Protein 5WDH (pdb70)

Solvent-accessible surface area: 13437 Å² total

Foldseek 3Di:
DLEFEEEEFADDDPPADDADPPQWDFDACAGFWIDGDDDDIFGGNHYAYNPDWQVNVQVVCQVVLLCQLVQAAAAEEEAAAPPLQLCQAQAFDLPPPVRGGHNQLVSLQSNLVVQVVCVVVQKDKWKKKFKWKADPNDIDGLQDDDDWDFDDDDDATDIPPYDTHIDRDSVVSSVSVNSSVVVVVVDDDDRLRMKMKMKMWMWMAGHPDGDIHIYMYIYISHHGDDDDDVLVLQQQVCQVVVPPDRPLVPDPVSVNCVVQRHDRHNYYHYYGAYPHPVCSVRRVVSSVSSSVNRVD

B-factor: mean 84.24, std 18.43, range [46.8, 153.39]

Nearest PDB structures (foldseek):
  5wdh-assembly1_A  TM=1.003E+00  e=1.769E-67  Homo sapiens
  1n6m-assembly1_A  TM=8.808E-01  e=4.219E-34  Drosophila melanogaster
  5hle-assembly1_A  TM=8.819E-01  e=1.195E-29  Drosophila melanogaster
  5lt3-assembly2_B  TM=8.486E-01  e=6.868E-28  Homo sapiens
  5zbr-assembly1_B  TM=8.470E-01  e=1.622E-27  Rattus norvegicus

InterPro domains:
  IPR001752 Kinesin motor domain [PF00225] (368-662)
  IPR001752 Kinesin motor domain [PR00380] (401-422)
  IPR001752 Kinesin motor domain [PR00380] (529-546)
  IPR001752 Kinesin motor domain [PR00380] (560-578)
  IPR001752 Kinesin motor domain [PR00380] (613-634)
  IPR001752 Kinesin motor domain [PS50067] (310-663)
  IPR001752 Kinesin motor domain [SM00129] (308-671)
  IPR019821 Kinesin motor domain, conserved site [PS00411] (559-570)
  IPR027417 P-loop containing nucleoside triphosphate hydrolase [SSF52540] (271-662)
  IPR027640 Kinesin-like protein [PTHR47972] (150-669)
  IPR036961 Kinesin motor domain superfamily [G3DSA:3.40.850.10] (312-663)

Radius of gyration: 19.0 Å; Cα contacts (8 Å, |Δi|>4): 617; chains: 1; bounding box: 58×47×47 Å

Sequence (296 aa):
GNIRVFCRVRPVLPGEPTPPPGLLLFPSDPPTRLSLSPRHDFSFDRVFPPGSGQDEVFEEIAMLVQSALDGYPVCIFAYGQTGSGKTFTMEGGPGGDPQLEGLIPRALRHLFSVAQELSGQGWTYSFVASYVEIYNETVRDLLATGECEIRRASEELTVTNARYVPVSCEKEVDALLHLARQNRAVARTRSSRSHSVFQLQISGEHSSRGLQCGAPLSLVDLAGSERSLSTLGLVIMALSNKESHVPYRNSKLTYLLQNSLGGSAKMLMFVNISPLEENVSESLNSLRFASKVNQC

Structure (mmCIF, N/CA/C/O backbone):
data_5WDH
#
_entry.id   5WDH
#
_cell.length_a   63.713
_cell.length_b   63.713
_cell.length_c   242.432
_cell.angle_alpha   90.000
_cell.angle_beta   90.000
_cell.angle_gamma   90.000
#
_symmetry.space_group_name_H-M   'P 41 2 2'
#
loop_
_entity.id
_entity.type
_entity.pdbx_description
1 polymer 'Kinesin-like protein KIFC1'
2 non-polymer "ADENOSINE-5'-DIPHOSPHATE"
3 non-polymer 'MAGNESIUM ION'
4 non-polymer 'UNKNOWN ATOM OR ION'
5 water water
#
loop_
_atom_site.group_PDB
_atom_site.id
_atom_site.type_symbol
_atom_site.label_atom_id
_atom_site.label_alt_id
_atom_site.label_comp_id
_atom_site.label_asym_id
_atom_site.label_entity_id
_atom_site.label_seq_id
_atom_site.pdbx_PDB_ins_code
_atom_site.Cartn_x
_atom_site.Cartn_y
_atom_site.Cartn_z
_atom_site.occupancy
_atom_site.B_iso_or_equiv
_atom_site.auth_seq_id
_atom_site.auth_comp_id
_atom_site.auth_asym_id
_atom_site.auth_atom_id
_atom_site.pdbx_PDB_model_num
ATOM 1 N N . GLY A 1 22 ? 48.387 17.096 87.804 1.00 95.81 309 GLY A N 1
ATOM 2 C CA . GLY A 1 22 ? 48.618 15.664 87.779 1.00 100.86 309 GLY A CA 1
ATOM 3 C C . GLY A 1 22 ? 48.847 15.069 89.160 1.00 105.15 309 GLY A C 1
ATOM 4 O O . GLY A 1 22 ? 47.894 14.846 89.914 1.00 103.88 309 GLY A O 1
ATOM 5 N N . ASN A 1 23 ? 50.116 14.820 89.501 1.00 105.36 310 ASN A N 1
ATOM 6 C CA . ASN A 1 23 ? 50.484 14.326 90.827 1.00 101.97 310 ASN A CA 1
ATOM 7 C C . ASN A 1 23 ? 50.403 15.442 91.867 1.00 94.88 310 ASN A C 1
ATOM 8 O O . ASN A 1 23 ? 51.348 15.687 92.626 1.00 82.62 310 ASN A O 1
ATOM 13 N N . ILE A 1 24 ? 49.285 16.150 91.870 1.00 99.66 311 ILE A N 1
ATOM 14 C CA . ILE A 1 24 ? 48.977 17.155 92.868 1.00 96.40 311 ILE A CA 1
ATOM 15 C C . ILE A 1 24 ? 47.932 16.558 93.790 1.00 94.84 311 ILE A C 1
ATOM 16 O O . ILE A 1 24 ? 46.915 16.028 93.324 1.00 105.86 311 ILE A O 1
ATOM 21 N N . ARG A 1 25 ? 48.191 16.606 95.090 1.00 85.06 312 ARG A N 1
ATOM 22 C CA . ARG A 1 25 ? 47.212 16.219 96.093 1.00 77.50 312 ARG A CA 1
ATOM 23 C C . ARG A 1 25 ? 46.760 17.484 96.808 1.00 75.57 312 ARG A C 1
ATOM 24 O O . ARG A 1 25 ? 47.592 18.317 97.178 1.00 80.06 312 ARG A O 1
ATOM 28 N N . VAL A 1 26 ? 45.455 17.650 96.979 1.00 74.79 313 VAL A N 1
ATOM 29 C CA . VAL A 1 26 ? 44.920 18.760 97.763 1.00 77.25 313 VAL A CA 1
ATOM 30 C C . VAL A 1 26 ? 44.183 18.211 98.979 1.00 79.66 313 VAL A C 1
ATOM 31 O O . VAL A 1 26 ? 43.267 17.392 98.842 1.00 76.59 313 VAL A O 1
ATOM 35 N N . PHE A 1 27 ? 44.573 18.681 100.164 1.00 76.85 314 PHE A N 1
ATOM 36 C CA . PHE A 1 27 ? 43.955 18.286 101.422 1.00 77.41 314 PHE A CA 1
ATOM 37 C C . PHE A 1 27 ? 43.331 19.501 102.095 1.00 79.93 314 PHE A C 1
ATOM 38 O O . PHE A 1 27 ? 43.923 20.586 102.114 1.00 78.50 314 PHE A O 1
ATOM 46 N N . CYS A 1 28 ? 42.143 19.315 102.655 1.00 79.93 315 CYS A N 1
ATOM 47 C CA . CYS A 1 28 ? 41.487 20.349 103.444 1.00 81.62 315 CYS A CA 1
ATOM 48 C C . CYS A 1 28 ? 41.545 19.997 104.927 1.00 83.01 315 CYS A C 1
ATOM 49 O O . CYS A 1 28 ? 41.386 18.829 105.307 1.00 78.77 315 CYS A O 1
ATOM 52 N N . ARG A 1 29 ? 41.784 21.016 105.758 1.00 81.53 316 ARG A N 1
ATOM 53 C CA . ARG A 1 29 ? 41.867 20.864 107.206 1.00 72.83 316 ARG A CA 1
ATOM 54 C C . ARG A 1 29 ? 41.051 21.956 107.888 1.00 72.57 316 ARG A C 1
ATOM 55 O O . ARG A 1 29 ? 41.316 23.148 107.694 1.00 74.85 316 ARG A O 1
ATOM 63 N N . VAL A 1 30 ? 40.067 21.547 108.683 1.00 72.16 317 VAL A N 1
ATOM 64 C CA . VAL A 1 30 ? 39.252 22.446 109.491 1.00 70.65 317 VAL A CA 1
ATOM 65 C C . VAL A 1 30 ? 39.709 22.315 110.945 1.00 74.81 317 VAL A C 1
ATOM 66 O O . VAL A 1 30 ? 39.642 21.228 111.530 1.00 85.05 317 VAL A O 1
ATOM 70 N N . ARG A 1 31 ? 40.176 23.407 111.537 1.00 65.49 318 ARG A N 1
ATOM 71 C CA . ARG A 1 31 ? 40.677 23.338 112.897 1.00 72.30 318 ARG A CA 1
ATOM 72 C C . ARG A 1 31 ? 39.522 23.353 113.899 1.00 79.69 318 ARG A C 1
ATOM 73 O O . ARG A 1 31 ? 38.402 23.755 113.564 1.00 81.68 318 ARG A O 1
ATOM 81 N N . PRO A 1 32 ? 39.756 22.902 115.136 1.00 77.82 319 PRO A N 1
ATOM 82 C CA . PRO A 1 32 ? 38.692 22.966 116.149 1.00 70.45 319 PRO A CA 1
ATOM 83 C C . PRO A 1 32 ? 38.363 24.404 116.520 1.00 71.74 319 PRO A C 1
ATOM 84 O O . PRO A 1 32 ? 39.169 25.324 116.349 1.00 69.76 319 PRO A O 1
ATOM 88 N N . VAL A 1 33 ? 37.142 24.588 117.030 1.00 78.21 320 VAL A N 1
ATOM 89 C CA . VAL A 1 33 ? 36.788 25.835 117.697 1.00 76.27 320 VAL A CA 1
ATOM 90 C C . VAL A 1 33 ? 37.535 25.906 119.022 1.00 78.83 320 VAL A C 1
ATOM 91 O O . VAL A 1 33 ? 37.547 24.941 119.793 1.00 84.40 320 VAL A O 1
ATOM 95 N N . LEU A 1 34 ? 38.179 27.042 119.284 1.00 77.11 321 LEU A N 1
ATOM 96 C CA . LEU A 1 34 ? 39.040 27.265 120.432 1.00 81.57 321 LEU A CA 1
ATOM 97 C C . LEU A 1 34 ? 38.318 28.094 121.487 1.00 87.02 321 LEU A C 1
ATOM 98 O O . LEU A 1 34 ? 37.322 28.760 121.191 1.00 91.26 321 LEU A O 1
ATOM 103 N N . PRO A 1 35 ? 38.789 28.067 122.738 1.00 81.76 322 PRO A N 1
ATOM 104 C CA . PRO A 1 35 ? 38.136 28.860 123.786 1.00 80.56 322 PRO A CA 1
ATOM 105 C C . PRO A 1 35 ? 38.096 30.339 123.432 1.00 78.67 322 PRO A C 1
ATOM 106 O O . PRO A 1 35 ? 39.027 30.882 122.834 1.00 80.27 322 PRO A O 1
ATOM 110 N N . GLY A 1 36 ? 36.997 30.991 123.808 1.00 73.98 323 GLY A N 1
ATOM 111 C CA . GLY A 1 36 ? 36.778 32.382 123.494 1.00 76.20 323 GLY A CA 1
ATOM 112 C C . GLY A 1 36 ? 36.070 32.630 122.177 1.00 84.51 323 GLY A C 1
ATOM 113 O O . GLY A 1 36 ? 35.354 33.628 122.046 1.00 89.18 323 GLY A O 1
ATOM 114 N N . GLU A 1 37 ? 36.242 31.747 121.206 1.00 87.06 324 GLU A N 1
ATOM 115 C CA . GLU A 1 37 ? 35.703 31.983 119.877 1.00 85.53 324 GLU A CA 1
ATOM 116 C C . GLU A 1 37 ? 34.195 31.747 119.871 1.00 89.38 324 GLU A C 1
ATOM 117 O O . GLU A 1 37 ? 33.693 30.908 120.621 1.00 91.52 324 GLU A O 1
ATOM 123 N N . PRO A 1 38 ? 33.450 32.486 119.046 1.00 90.33 325 PRO A N 1
ATOM 124 C CA . PRO A 1 38 ? 31.998 32.269 118.977 1.00 86.88 325 PRO A CA 1
ATOM 125 C C . PRO A 1 38 ? 31.686 30.872 118.462 1.00 86.54 325 PRO A C 1
ATOM 126 O O . PRO A 1 38 ? 32.312 30.382 117.517 1.00 82.33 325 PRO A O 1
ATOM 130 N N . THR A 1 39 ? 30.735 30.227 119.113 1.00 85.23 326 THR A N 1
ATOM 131 C CA . THR A 1 39 ? 30.314 28.881 118.746 1.00 86.36 326 THR A CA 1
ATOM 132 C C . THR A 1 39 ? 29.605 28.928 117.404 1.00 87.67 326 THR A C 1
ATOM 133 O O . THR A 1 39 ? 28.633 29.679 117.259 1.00 90.10 326 THR A O 1
ATOM 137 N N . PRO A 1 40 ? 30.050 28.175 116.402 1.00 89.34 327 PRO A N 1
ATOM 138 C CA . PRO A 1 40 ? 29.435 28.280 115.074 1.00 87.18 327 PRO A CA 1
ATOM 139 C C . PRO A 1 40 ? 28.183 27.430 114.992 1.00 93.25 327 PRO A C 1
ATOM 140 O O . PRO A 1 40 ? 28.051 26.444 115.735 1.00 94.29 327 PRO A O 1
ATOM 144 N N . PRO A 1 41 ? 27.238 27.792 114.125 1.00 98.65 328 PRO A N 1
ATOM 145 C CA . PRO A 1 41 ? 26.087 26.919 113.865 1.00 97.69 328 PRO A CA 1
ATOM 146 C C . PRO A 1 41 ? 26.553 25.534 113.459 1.00 104.02 328 PRO A C 1
ATOM 147 O O . PRO A 1 41 ? 27.403 25.395 112.564 1.00 109.06 328 PRO A O 1
ATOM 151 N N . PRO A 1 42 ? 26.015 24.485 114.086 1.00 102.64 329 PRO A N 1
ATOM 152 C CA . PRO A 1 42 ? 26.551 23.132 113.858 1.00 106.48 329 PRO A CA 1
ATOM 153 C C . PRO A 1 42 ? 26.382 22.630 112.436 1.00 115.37 329 PRO A C 1
ATOM 154 O O . PRO A 1 42 ? 27.026 21.634 112.075 1.00 118.68 329 PRO A O 1
ATOM 158 N N . GLY A 1 43 ? 25.540 23.273 111.631 1.00 115.94 330 GLY A N 1
ATOM 159 C CA . GLY A 1 43 ? 25.385 22.973 110.224 1.00 107.61 330 GLY A CA 1
ATOM 160 C C . GLY A 1 43 ? 26.165 23.876 109.294 1.00 107.13 330 GLY A C 1
ATOM 161 O O . GLY A 1 43 ? 26.019 23.756 108.070 1.00 109.83 330 GLY A O 1
ATOM 162 N N . LEU A 1 44 ? 26.988 24.780 109.830 1.00 101.56 331 LEU A N 1
ATOM 163 C CA . LEU A 1 44 ? 27.834 25.611 108.981 1.00 100.93 331 LEU A CA 1
ATOM 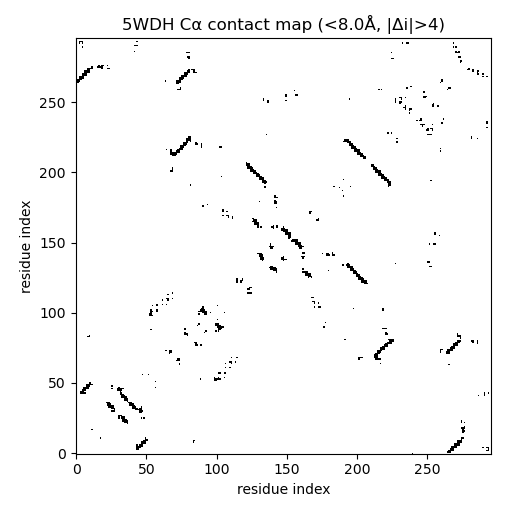164 C C . LEU A 1 44 ? 28.834 24.776 108.194 1.00 103.82 331 LEU A C 1
ATOM 165 O O . LEU A 1 44 ? 29.133 25.097 107.039 1.00 103.89 331 LEU A O 1
ATOM 170 N N . LEU A 1 45 ? 29.351 23.701 108.789 1.00 102.49 332 LEU A N 1
ATOM 171 C CA . LEU A 1 45 ? 30.321 22.829 108.134 1.00 101.12 332 LEU A CA 1
ATOM 172 C C . LEU A 1 45 ? 29.986 21.380 108.452 1.00 103.11 332 LEU A C 1
ATOM 173 O O . LEU A 1 45 ? 30.097 20.960 109.606 1.00 104.51 332 LEU A O 1
ATOM 178 N N . LEU A 1 46 ? 29.593 20.613 107.440 1.00 100.28 333 LEU A N 1
ATOM 179 C CA . LEU A 1 46 ? 29.367 19.185 107.600 1.00 94.26 333 LEU A CA 1
ATOM 180 C C . LEU A 1 46 ? 30.436 18.410 106.841 1.00 94.21 333 LEU A C 1
ATOM 181 O O . LEU A 1 46 ? 31.100 18.940 105.949 1.00 96.47 333 LEU A O 1
ATOM 183 N N . PHE A 1 47 ? 30.603 17.145 107.225 1.00 99.63 334 PHE A N 1
ATOM 184 C CA . PHE A 1 47 ? 31.668 16.275 106.722 1.00 101.53 334 PHE A CA 1
ATOM 185 C C . PHE A 1 47 ? 31.068 14.930 106.322 1.00 108.63 334 PHE A C 1
ATOM 186 O O . PHE A 1 47 ? 31.261 13.924 107.017 1.00 112.88 334 PHE A O 1
ATOM 194 N N . PRO A 1 48 ? 30.346 14.871 105.200 1.00 110.12 335 PRO A N 1
ATOM 195 C CA . PRO A 1 48 ? 29.628 13.638 104.838 1.00 114.87 335 PRO A CA 1
ATOM 196 C C . PRO A 1 48 ? 30.566 12.476 104.526 1.00 119.12 335 PRO A C 1
ATOM 197 O O . PRO A 1 48 ? 31.790 12.605 104.484 1.00 118.94 335 PRO A O 1
ATOM 201 N N . SER A 1 49 ? 29.961 11.313 104.299 1.00 127.91 336 SER A N 1
ATOM 202 C CA . SER A 1 49 ? 30.709 10.122 103.907 1.00 137.23 336 SER A CA 1
ATOM 203 C C . SER A 1 49 ? 30.269 9.612 102.525 1.00 144.43 336 SER A C 1
ATOM 204 O O . SER A 1 49 ? 29.116 9.785 102.126 1.00 148.08 336 SER A O 1
ATOM 206 N N . GLY A 1 50 ? 31.196 8.990 101.800 1.00 145.85 337 GLY A N 1
ATOM 207 N N . ASP A 1 56 ? 39.028 3.701 103.204 1.00 129.72 343 ASP A N 1
ATOM 208 C CA . ASP A 1 56 ? 39.077 4.947 102.443 1.00 127.26 343 ASP A CA 1
ATOM 209 C C . ASP A 1 56 ? 38.782 6.147 103.349 1.00 120.12 343 ASP A C 1
ATOM 210 O O . ASP A 1 56 ? 37.931 6.064 104.238 1.00 120.22 343 ASP A O 1
ATOM 212 N N . PRO A 1 57 ? 39.483 7.256 103.119 1.00 116.98 344 PRO A N 1
ATOM 213 C CA . PRO A 1 57 ? 39.396 8.405 104.032 1.00 115.70 344 PRO A CA 1
ATOM 214 C C . PRO A 1 57 ? 38.293 9.366 103.624 1.00 114.86 344 PRO A C 1
ATOM 215 O O . PRO A 1 57 ? 37.873 9.385 102.458 1.00 118.22 344 PRO A O 1
ATOM 219 N N . PRO A 1 58 ? 37.807 10.189 104.553 1.00 111.39 345 PRO A N 1
ATOM 220 C CA . PRO A 1 58 ? 36.767 11.165 104.204 1.00 108.87 345 PRO A CA 1
ATOM 221 C C . PRO A 1 58 ? 37.297 12.216 103.241 1.00 105.12 345 PRO A C 1
ATOM 222 O O . PRO A 1 58 ? 38.477 12.575 103.264 1.00 104.44 345 PRO A O 1
ATOM 226 N N . THR A 1 59 ? 36.398 12.713 102.384 1.00 102.67 346 THR A N 1
ATOM 227 C CA . THR A 1 59 ? 36.806 13.517 101.233 1.00 102.24 346 THR A CA 1
ATOM 228 C C . THR A 1 59 ? 35.947 14.740 100.942 1.00 102.51 346 THR A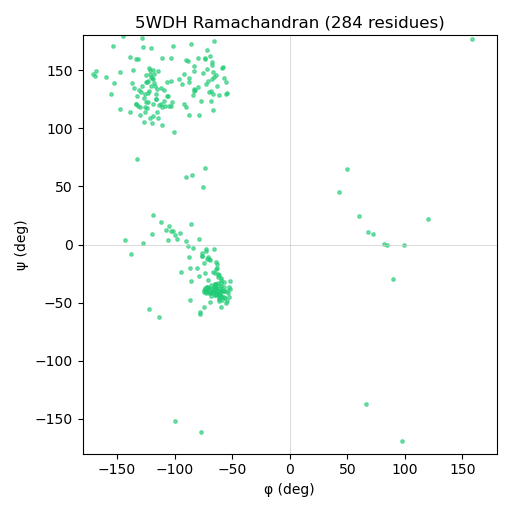 C 1
ATOM 229 O O . THR A 1 59 ? 36.328 15.521 100.065 1.00 95.25 346 THR A O 1
ATOM 233 N N . ARG A 1 60 ? 34.812 14.940 101.603 1.00 108.85 347 ARG A N 1
ATOM 234 C CA . ARG A 1 60 ? 33.913 16.024 101.233 1.00 110.44 347 ARG A CA 1
ATOM 235 C C . ARG A 1 60 ? 33.755 17.028 102.368 1.00 107.33 347 ARG A C 1
ATOM 236 O O . ARG A 1 60 ? 33.794 16.678 103.550 1.00 96.60 347 ARG A O 1
ATOM 244 N N . LEU A 1 61 ? 33.579 18.289 101.978 1.00 109.46 348 LEU A N 1
ATOM 245 C CA . LEU A 1 61 ? 33.285 19.384 102.891 1.00 102.56 348 LEU A CA 1
ATOM 246 C C . LEU A 1 61 ? 32.101 20.159 102.338 1.00 104.62 348 LEU A C 1
ATOM 247 O O . LEU A 1 61 ? 32.078 20.493 101.148 1.00 101.24 348 LEU A O 1
ATOM 252 N N . SER A 1 62 ? 31.127 20.450 103.199 1.00 105.60 349 SER A N 1
ATOM 253 C CA . SER A 1 62 ? 29.905 21.136 102.804 1.00 107.99 349 SER A CA 1
ATOM 254 C C . SER A 1 62 ? 29.736 22.387 103.653 1.00 111.12 349 SER A C 1
ATOM 255 O O . SER A 1 62 ? 29.598 22.295 104.879 1.00 116.42 349 SER A O 1
ATOM 258 N N . LEU A 1 63 ? 29.756 23.546 103.002 1.00 109.44 350 LEU A N 1
ATOM 259 C CA . LEU A 1 63 ? 29.514 24.839 103.626 1.00 111.53 350 LEU A CA 1
ATOM 260 C C . LEU A 1 63 ? 28.086 25.296 103.319 1.00 124.41 350 LEU A C 1
ATOM 261 O O . LEU A 1 63 ? 27.376 24.689 102.516 1.00 125.84 350 LEU A O 1
ATOM 266 N N . SER A 1 64 ? 27.662 26.372 103.977 1.00 133.80 351 SER A N 1
ATOM 267 C CA . SER A 1 64 ? 26.273 26.817 103.874 1.00 139.35 351 SER A CA 1
ATOM 268 C C . SER A 1 64 ? 26.133 28.321 103.638 1.00 140.70 351 SER A C 1
ATOM 269 O O . SER A 1 64 ? 26.574 29.130 104.452 1.00 138.31 351 SER A O 1
ATOM 272 N N . ARG A 1 65 ? 25.495 28.685 102.529 1.00 143.60 352 ARG A N 1
ATOM 273 C CA . PRO A 1 81 ? 21.585 25.074 98.385 1.00 135.46 368 PRO A CA 1
ATOM 274 C C . PRO A 1 81 ? 22.757 25.257 99.350 1.00 136.33 368 PRO A C 1
ATOM 275 O O . PRO A 1 81 ? 22.755 26.189 100.160 1.00 135.99 368 PRO A O 1
ATOM 276 N N . ARG A 1 82 ? 23.748 24.371 99.262 1.00 135.04 369 ARG A N 1
ATOM 277 C CA . ARG A 1 82 ? 24.919 24.425 100.129 1.00 132.70 369 ARG A CA 1
ATOM 278 C C . ARG A 1 82 ? 26.171 24.200 99.293 1.00 133.89 369 ARG A C 1
ATOM 279 O O . ARG A 1 82 ? 26.195 23.307 98.441 1.00 138.38 369 ARG A O 1
ATOM 281 N N . HIS A 1 83 ? 27.197 25.022 99.527 1.00 128.44 370 HIS A N 1
ATOM 282 C CA . HIS A 1 83 ? 28.465 24.875 98.819 1.00 124.00 370 HIS A CA 1
ATOM 283 C C . HIS A 1 83 ? 29.089 23.519 99.122 1.00 120.41 370 HIS A C 1
ATOM 284 O O . HIS A 1 83 ? 29.274 23.151 100.287 1.00 120.45 370 HIS A O 1
ATOM 291 N N . ASP A 1 84 ? 29.450 22.790 98.071 1.00 113.82 371 ASP A N 1
ATOM 292 C CA . ASP A 1 84 ? 29.950 21.427 98.194 1.00 112.71 371 ASP A CA 1
ATOM 293 C C . ASP A 1 84 ? 31.312 21.323 97.520 1.00 105.17 371 ASP A C 1
ATOM 294 O O . ASP A 1 84 ? 31.442 21.613 96.324 1.00 111.36 371 ASP A O 1
ATOM 299 N N . PHE A 1 85 ? 32.321 20.908 98.283 1.00 96.31 372 PHE A N 1
ATOM 300 C CA . PHE A 1 85 ? 33.674 20.718 97.783 1.00 96.71 372 PHE A CA 1
ATOM 301 C C . PHE A 1 85 ? 34.110 19.270 97.977 1.00 98.70 372 PHE A C 1
ATOM 302 O O . PHE A 1 85 ? 33.449 18.477 98.648 1.00 107.73 372 PHE A O 1
ATOM 310 N N . SER A 1 86 ? 35.234 18.929 97.354 1.00 100.36 373 SER A N 1
ATOM 311 C CA . SER A 1 86 ? 35.774 17.579 97.386 1.00 103.85 373 SER A CA 1
ATOM 312 C C . SER A 1 86 ? 37.280 17.684 97.209 1.00 104.46 373 SER A C 1
ATOM 313 O O . SER A 1 86 ? 37.753 18.493 96.407 1.00 102.88 373 SER A O 1
ATOM 316 N N . PHE A 1 87 ? 38.026 16.880 97.968 1.00 103.47 374 PHE A N 1
ATOM 317 C CA . PHE A 1 87 ? 39.482 16.930 97.941 1.00 101.49 374 PHE A CA 1
ATOM 318 C C . PHE A 1 87 ? 40.041 15.523 98.134 1.00 96.80 374 PHE A C 1
ATOM 319 O O . PHE A 1 87 ? 39.302 14.554 98.325 1.00 96.53 374 PHE A O 1
ATOM 327 N N . ASP A 1 88 ? 41.372 15.428 98.117 1.00 91.42 375 ASP A N 1
ATOM 328 C CA . ASP A 1 88 ? 42.035 14.147 98.335 1.00 92.41 375 ASP A CA 1
ATOM 329 C C . ASP A 1 88 ? 41.787 13.616 99.738 1.00 92.88 375 ASP A C 1
ATOM 330 O O . ASP A 1 88 ? 41.699 12.401 99.943 1.00 93.37 375 ASP A O 1
ATOM 335 N N . ARG A 1 89 ? 41.698 14.508 100.720 1.00 93.87 376 ARG A N 1
ATOM 336 C CA . ARG A 1 89 ? 41.224 14.144 102.047 1.00 90.80 376 ARG A CA 1
ATOM 337 C C . ARG A 1 89 ? 40.762 15.407 102.745 1.00 88.52 376 ARG A C 1
ATOM 338 O O . ARG A 1 89 ? 41.342 16.479 102.550 1.00 86.55 376 ARG A O 1
ATOM 346 N N . VAL A 1 90 ? 39.705 15.266 103.536 1.00 89.00 377 VAL A N 1
ATOM 347 C CA . VAL A 1 90 ? 39.200 16.320 104.399 1.00 82.60 377 VAL A CA 1
ATOM 348 C C . VAL A 1 90 ? 39.383 15.841 105.831 1.00 83.53 377 VAL A C 1
ATOM 349 O O . VAL A 1 90 ? 38.780 14.844 106.252 1.00 83.63 377 VAL A O 1
ATOM 353 N N . PHE A 1 91 ? 40.243 16.530 106.566 1.00 81.77 378 PHE A N 1
ATOM 354 C CA . PHE A 1 91 ? 40.494 16.209 107.960 1.00 73.93 378 PHE A CA 1
ATOM 355 C C . PHE A 1 91 ? 39.521 16.987 108.832 1.00 77.28 378 PHE A C 1
ATOM 356 O O . PHE A 1 91 ? 39.554 18.225 108.813 1.00 75.57 378 PHE A O 1
ATOM 364 N N . PRO A 1 92 ? 38.653 16.322 109.600 1.00 80.76 379 PRO A N 1
ATOM 365 C CA . PRO A 1 92 ? 37.723 17.045 110.493 1.00 80.38 379 PRO A CA 1
ATOM 366 C C . PRO A 1 92 ? 38.454 17.659 111.675 1.00 80.67 379 PRO A C 1
ATOM 367 O O . PRO A 1 92 ? 39.625 17.333 111.920 1.00 81.34 379 PRO A O 1
ATOM 371 N N . PRO A 1 93 ? 37.797 18.559 112.431 1.00 83.07 380 PRO A N 1
ATOM 372 C CA . PRO A 1 93 ? 38.460 19.189 113.593 1.00 81.39 380 PRO A CA 1
ATOM 373 C C . PRO A 1 93 ? 39.100 18.226 114.581 1.00 78.60 380 PRO A C 1
ATOM 374 O O . PRO A 1 93 ? 40.104 18.588 115.208 1.00 73.42 380 PRO A O 1
ATOM 378 N N . GLY A 1 94 ? 38.560 17.022 114.751 1.00 80.33 381 GLY A N 1
ATOM 379 C CA . GLY A 1 94 ? 39.162 16.075 115.674 1.00 76.54 381 GLY A CA 1
ATOM 380 C C . GLY A 1 94 ? 40.383 15.357 115.144 1.00 81.06 381 GLY A C 1
ATOM 381 O O . GLY A 1 94 ? 40.908 14.472 115.826 1.00 81.39 381 GLY A O 1
ATOM 382 N N . SER A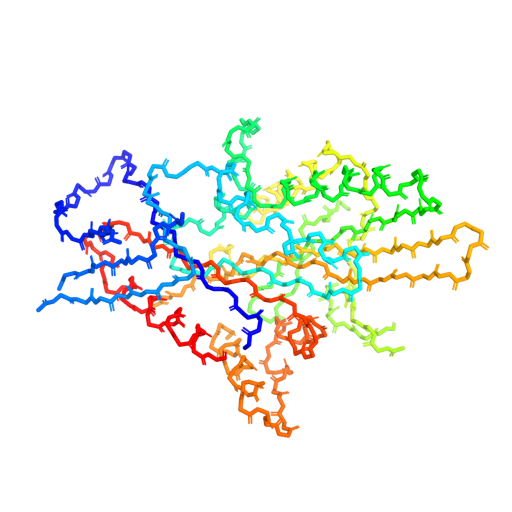 1 95 ? 40.851 15.712 113.949 1.00 76.64 382 SER A N 1
ATOM 383 C CA . SER A 1 95 ? 42.013 15.053 113.370 1.00 74.95 382 SER A CA 1
ATOM 384 C C . SER A 1 95 ? 43.269 15.402 114.169 1.00 76.45 382 SER A C 1
ATOM 385 O O . SER A 1 95 ? 43.518 16.573 114.489 1.00 73.38 382 SER A O 1
ATOM 387 N N . GLY A 1 96 ? 44.055 14.371 114.496 1.00 73.45 383 GLY A N 1
ATOM 388 C CA . GLY A 1 96 ? 45.335 14.575 115.136 1.00 66.23 383 GLY A CA 1
ATOM 389 C C . GLY A 1 96 ? 46.476 14.779 114.151 1.00 66.82 383 GLY A C 1
ATOM 390 O O . GLY A 1 96 ? 46.404 14.378 112.979 1.00 65.22 383 GLY A O 1
ATOM 391 N N . GLN A 1 97 ? 47.530 15.420 114.671 1.00 61.54 384 GLN A N 1
ATOM 392 C CA . GLN A 1 97 ? 48.742 15.686 113.907 1.00 67.49 384 GLN A CA 1
ATOM 393 C C . GLN A 1 97 ? 49.323 14.421 113.287 1.00 68.52 384 GLN A C 1
ATOM 394 O O . GLN A 1 97 ? 49.778 14.443 112.136 1.00 68.27 384 GLN A O 1
ATOM 400 N N . ASP A 1 98 ? 49.343 13.313 114.040 1.00 62.19 385 ASP A N 1
ATOM 401 C CA . ASP A 1 98 ? 49.931 12.087 113.506 1.00 66.52 385 ASP A CA 1
ATOM 402 C C . ASP A 1 98 ? 49.156 11.572 112.301 1.00 73.83 385 ASP A C 1
ATOM 403 O O . ASP A 1 98 ? 49.753 11.044 111.353 1.00 73.97 385 ASP A O 1
ATOM 408 N N . GLU A 1 99 ? 47.826 11.700 112.324 1.00 75.69 386 GLU A N 1
ATOM 409 C CA . GLU A 1 99 ? 47.026 11.229 111.198 1.00 79.93 386 GLU A CA 1
ATOM 410 C C . GLU A 1 99 ? 47.240 12.100 109.967 1.00 73.26 386 GLU A C 1
ATOM 411 O O . GLU A 1 99 ? 47.288 11.591 108.845 1.00 79.46 386 GLU A O 1
ATOM 417 N N . VAL A 1 100 ? 47.361 13.415 110.163 1.00 69.93 387 VAL A N 1
ATOM 418 C CA . VAL A 1 100 ? 47.594 14.329 109.056 1.00 70.63 387 VAL A CA 1
ATOM 419 C C . VAL A 1 100 ? 48.894 13.980 108.346 1.00 74.89 387 VAL A C 1
ATOM 420 O O . VAL A 1 100 ? 48.962 13.991 107.107 1.00 66.48 387 VAL A O 1
ATOM 424 N N . PHE A 1 101 ? 49.937 13.625 109.110 1.00 74.26 388 PHE A N 1
ATOM 425 C CA . PHE A 1 101 ? 51.196 13.263 108.469 1.00 71.82 388 PHE A CA 1
ATOM 426 C C . PHE A 1 101 ? 51.145 11.885 107.826 1.00 70.59 388 PHE A C 1
ATOM 427 O O . PHE A 1 101 ? 51.747 11.680 106.769 1.00 72.13 388 PHE A O 1
ATOM 435 N N . GLU A 1 102 ? 50.490 10.916 108.467 1.00 69.83 389 GLU A N 1
ATOM 436 C CA . GLU A 1 102 ? 50.476 9.563 107.921 1.00 69.97 389 GLU A CA 1
ATOM 437 C C . GLU A 1 102 ? 49.862 9.528 106.522 1.00 69.54 389 GLU A C 1
ATOM 438 O O . GLU A 1 102 ? 50.254 8.697 105.695 1.00 75.25 389 GLU A O 1
ATOM 441 N N . GLU A 1 103 ? 48.921 10.431 106.235 1.00 68.79 390 GLU A N 1
ATOM 442 C CA . GLU A 1 103 ? 48.304 10.458 104.916 1.00 82.87 390 GLU A CA 1
ATOM 443 C C . GLU A 1 103 ? 49.327 10.735 103.815 1.00 82.62 390 GLU A C 1
ATOM 444 O O . GLU A 1 103 ? 49.136 10.308 102.674 1.00 86.93 390 GLU A O 1
ATOM 450 N N . ILE A 1 104 ? 50.428 11.419 104.136 1.00 82.42 391 ILE A N 1
ATOM 451 C CA . ILE A 1 104 ? 51.387 11.854 103.131 1.00 82.60 391 ILE A CA 1
ATOM 452 C C . ILE A 1 104 ? 52.775 11.270 103.356 1.00 81.03 391 ILE A C 1
ATOM 453 O O . ILE A 1 104 ? 53.730 11.679 102.685 1.00 76.98 391 ILE A O 1
ATOM 458 N N . ALA A 1 105 ? 52.917 10.320 104.287 1.00 77.85 392 ALA A N 1
ATOM 459 C CA . ALA A 1 105 ? 54.243 9.779 104.582 1.00 74.77 392 ALA A CA 1
ATOM 460 C C . ALA A 1 105 ? 54.905 9.197 103.330 1.00 79.23 392 ALA A C 1
ATOM 461 O O . ALA A 1 105 ? 56.109 9.384 103.105 1.00 77.94 392 ALA A O 1
ATOM 463 N N . MET A 1 106 ? 54.132 8.509 102.491 1.00 81.62 393 MET A N 1
ATOM 464 C CA . MET A 1 106 ? 54.733 7.807 101.360 1.00 86.92 393 MET A CA 1
ATOM 465 C C . MET A 1 106 ? 55.168 8.779 100.267 1.00 83.51 393 MET A C 1
ATOM 466 O O . MET A 1 106 ? 56.243 8.621 99.679 1.00 80.92 393 MET A O 1
ATOM 471 N N . LEU A 1 107 ? 54.359 9.803 100.000 1.00 82.79 394 LEU A N 1
ATOM 472 C CA . LEU A 1 107 ? 54.775 10.866 99.093 1.00 80.06 394 LEU A CA 1
ATOM 473 C C . LEU A 1 107 ? 56.033 11.565 99.593 1.00 73.54 394 LEU A C 1
ATOM 474 O O . LEU A 1 107 ? 56.894 11.955 98.802 1.00 78.73 394 LEU A O 1
ATOM 479 N N . VAL A 1 108 ? 56.167 11.722 100.905 1.00 78.76 395 VAL A N 1
ATOM 480 C CA . VAL A 1 108 ? 57.332 12.415 101.441 1.00 70.45 395 VAL A CA 1
ATOM 481 C C . VAL A 1 108 ? 58.601 11.601 101.203 1.00 71.89 395 VAL A C 1
ATOM 482 O O . VAL A 1 108 ? 59.657 12.150 100.859 1.00 70.22 395 VAL A O 1
ATOM 486 N N . GLN A 1 109 ? 58.533 10.287 101.373 1.00 71.67 396 GLN A N 1
ATOM 487 C CA . GLN A 1 109 ? 59.780 9.557 101.237 1.00 74.46 396 GLN A CA 1
ATOM 488 C C . GLN A 1 109 ? 60.210 9.381 99.789 1.00 72.33 396 GLN A C 1
ATOM 489 O O . GLN A 1 109 ? 61.356 8.993 99.555 1.00 79.22 396 GLN A O 1
ATOM 495 N N . SER A 1 110 ? 59.358 9.701 98.811 1.00 74.27 397 SER A N 1
ATOM 496 C CA . SER A 1 110 ? 59.841 9.683 97.436 1.00 71.40 397 SER A CA 1
ATOM 497 C C . SER A 1 110 ? 60.935 10.715 97.222 1.00 71.01 397 SER A C 1
ATOM 498 O O . SER A 1 110 ? 61.679 10.626 96.244 1.00 80.46 397 SER A O 1
ATOM 501 N N . ALA A 1 111 ? 61.071 11.678 98.130 1.00 67.47 398 ALA A N 1
ATOM 502 C CA . ALA A 1 111 ? 62.161 12.634 98.034 1.00 63.95 398 ALA A CA 1
ATOM 503 C C . ALA A 1 111 ? 63.514 12.001 98.308 1.00 69.16 398 ALA A C 1
ATOM 504 O O . ALA A 1 111 ? 64.533 12.633 98.021 1.00 78.98 398 ALA A O 1
ATOM 506 N N . LEU A 1 112 ? 63.545 10.782 98.857 1.00 69.12 399 LEU A N 1
ATOM 507 C CA . LEU A 1 112 ? 64.741 9.944 98.886 1.00 68.72 399 LEU A CA 1
ATOM 508 C C . LEU A 1 112 ? 65.028 9.292 97.541 1.00 75.96 399 LEU A C 1
ATOM 509 O O . LEU A 1 112 ? 66.068 8.633 97.386 1.00 70.68 399 LEU A O 1
ATOM 514 N N . ASP A 1 113 ? 64.123 9.431 96.580 1.00 74.86 400 ASP A N 1
ATOM 515 C CA . ASP A 1 113 ? 64.229 8.714 95.319 1.00 82.67 400 ASP A CA 1
ATOM 516 C C . ASP A 1 113 ? 64.336 9.686 94.149 1.00 81.68 400 ASP A C 1
ATOM 517 O O . ASP A 1 113 ? 63.937 9.367 93.037 1.00 80.22 400 ASP A O 1
ATOM 522 N N . GLY A 1 114 ? 64.836 10.893 94.415 1.00 80.14 401 GLY A N 1
ATOM 523 C CA . GLY A 1 114 ? 65.039 11.918 93.429 1.00 78.08 401 GLY A CA 1
ATOM 524 C C . GLY A 1 114 ? 63.824 12.739 93.058 1.00 80.86 401 GLY A C 1
ATOM 525 O O . GLY A 1 114 ? 63.945 13.617 92.188 1.00 78.61 401 GLY A O 1
ATOM 526 N N . TYR A 1 115 ? 62.658 12.484 93.657 1.00 71.51 402 TYR A N 1
ATOM 527 C CA . TYR A 1 115 ? 61.495 13.323 93.363 1.00 74.50 402 TYR A CA 1
ATOM 528 C C . TYR A 1 115 ? 61.524 14.572 94.238 1.00 81.78 402 TYR A C 1
ATOM 529 O O . TYR A 1 115 ? 61.656 14.458 95.457 1.00 78.81 402 TYR A O 1
ATOM 538 N N . PRO A 1 116 ? 61.397 15.769 93.666 1.00 81.53 403 PRO A N 1
ATOM 539 C CA . PRO A 1 116 ? 61.184 16.953 94.505 1.00 69.83 403 PRO A CA 1
ATOM 540 C C . PRO A 1 116 ? 59.788 16.927 95.089 1.00 71.44 403 PRO A C 1
ATOM 541 O O . PRO A 1 116 ? 58.826 16.537 94.424 1.00 76.91 403 PRO A O 1
ATOM 545 N N . VAL A 1 117 ? 59.683 17.337 96.351 1.00 66.60 404 VAL A N 1
ATOM 546 C CA . VAL A 1 117 ? 58.413 17.364 97.059 1.00 69.58 404 VAL A CA 1
ATOM 547 C C . VAL A 1 117 ? 58.229 18.767 97.600 1.00 75.85 404 VAL A C 1
ATOM 548 O O . VAL A 1 117 ? 59.139 19.325 98.219 1.00 84.87 404 VAL A O 1
ATOM 552 N N . CYS A 1 118 ? 57.074 19.348 97.342 1.00 77.51 405 CYS A N 1
ATOM 553 C CA . CYS A 1 118 ? 56.784 20.699 97.787 1.00 77.19 405 CYS A CA 1
ATOM 554 C C . CYS A 1 118 ? 55.416 20.685 98.450 1.00 74.04 405 CYS A C 1
ATOM 555 O O . CYS A 1 118 ? 54.419 20.349 97.800 1.00 82.26 405 CYS A O 1
ATOM 558 N N . ILE A 1 119 ? 55.373 21.043 99.734 1.00 67.25 406 ILE A N 1
ATOM 559 C CA . ILE A 1 119 ? 54.158 21.011 100.547 1.00 64.58 406 ILE A CA 1
ATOM 560 C C . ILE A 1 119 ? 53.806 22.440 100.946 1.00 62.40 406 ILE A C 1
ATOM 561 O O . ILE A 1 119 ? 54.675 23.199 101.389 1.00 70.80 406 ILE A O 1
ATOM 566 N N . PHE A 1 120 ? 52.537 22.802 100.810 1.00 62.75 407 PHE A N 1
ATOM 567 C CA . PHE A 1 120 ? 52.066 24.145 101.127 1.00 65.12 407 PHE A CA 1
ATOM 568 C C . PHE A 1 120 ? 50.999 24.091 102.211 1.00 71.10 407 PHE A C 1
ATOM 569 O O . PHE A 1 120 ? 50.186 23.162 102.252 1.00 80.26 407 PHE A O 1
ATOM 577 N N . ALA A 1 121 ? 51.003 25.088 103.087 1.00 68.35 408 ALA A N 1
ATOM 578 C CA . ALA A 1 121 ? 49.871 25.358 103.965 1.00 73.48 408 ALA A CA 1
ATOM 579 C C . ALA A 1 121 ? 49.281 26.695 103.548 1.00 70.37 408 ALA A C 1
ATOM 580 O O . ALA A 1 121 ? 49.972 27.720 103.590 1.00 73.61 408 ALA A O 1
ATOM 582 N N . TYR A 1 122 ? 48.010 26.682 103.151 1.00 69.71 409 TYR A N 1
ATOM 583 C CA . TYR A 1 122 ? 47.359 27.844 102.569 1.00 75.00 409 TYR A CA 1
ATOM 584 C C . TYR A 1 122 ? 46.057 28.121 103.299 1.00 73.05 409 TYR A C 1
ATOM 585 O O . TYR A 1 122 ? 45.283 27.201 103.580 1.00 79.36 409 TYR A O 1
ATOM 594 N N . GLY A 1 123 ? 45.814 29.390 103.583 1.00 71.47 410 GLY A N 1
ATOM 595 C CA . GLY A 1 123 ? 44.561 29.800 104.175 1.00 70.53 410 GLY A CA 1
ATOM 596 C C . GLY A 1 123 ? 44.707 31.131 104.880 1.00 70.50 410 GLY A C 1
ATOM 597 O O . GLY A 1 123 ? 45.787 31.714 104.953 1.00 74.22 410 GLY A O 1
ATOM 598 N N . GLN A 1 124 ? 43.584 31.605 105.402 1.00 67.06 411 GLN A N 1
ATOM 599 C CA . GLN A 1 124 ? 43.622 32.899 106.056 1.00 72.86 411 GLN A CA 1
ATOM 600 C C . GLN A 1 124 ? 44.331 32.794 107.407 1.00 83.81 411 GLN A C 1
ATOM 601 O O . GLN A 1 124 ? 44.473 31.713 107.987 1.00 87.68 411 GLN A O 1
ATOM 607 N N . THR A 1 125 ? 44.802 33.942 107.892 1.00 83.54 412 THR A N 1
ATOM 608 C CA . THR A 1 125 ? 45.419 34.007 109.206 1.00 82.73 412 THR A CA 1
ATOM 609 C C . THR A 1 125 ? 44.462 33.459 110.260 1.00 79.76 412 THR A C 1
ATOM 610 O O . THR A 1 125 ? 43.256 33.696 110.200 1.00 79.06 412 THR A O 1
ATOM 614 N N . GLY A 1 126 ? 45.006 32.698 111.213 1.00 79.19 413 GLY A N 1
ATOM 615 C CA . GLY A 1 126 ? 44.226 32.087 112.278 1.00 71.82 413 GLY A CA 1
ATOM 616 C C . GLY A 1 126 ? 43.572 30.769 111.920 1.00 75.66 413 GLY A C 1
ATOM 617 O O . GLY A 1 126 ? 42.902 30.186 112.776 1.00 72.93 413 GLY A O 1
ATOM 618 N N . SER A 1 127 ? 43.744 30.275 110.683 1.00 75.46 414 SER A N 1
ATOM 619 C CA . SER A 1 127 ? 43.115 29.036 110.223 1.00 74.37 414 SER A CA 1
ATOM 620 C C . SER A 1 127 ? 43.918 27.779 110.551 1.00 70.43 414 SER A C 1
ATOM 621 O O . SER A 1 127 ? 43.354 26.676 110.518 1.00 65.43 414 SER A O 1
ATOM 624 N N . GLY A 1 128 ? 45.217 27.906 110.818 1.00 70.80 415 GLY A N 1
ATOM 625 C CA . GLY A 1 128 ? 46.005 26.774 111.270 1.00 71.79 415 GLY A CA 1
ATOM 626 C C . GLY A 1 128 ? 47.173 26.374 110.387 1.00 71.56 415 GLY A C 1
ATOM 627 O O . GLY A 1 128 ? 47.632 25.228 110.456 1.00 66.85 415 GLY A O 1
ATOM 628 N N . LYS A 1 129 ? 47.666 27.301 109.558 1.00 71.03 416 LYS A N 1
ATOM 629 C CA . LYS A 1 129 ? 48.807 26.986 108.697 1.00 71.73 416 LYS A CA 1
ATOM 630 C C . LYS A 1 129 ? 50.033 26.634 109.526 1.00 69.18 416 LYS A C 1
ATOM 631 O O . LYS A 1 129 ? 50.722 25.641 109.254 1.00 65.84 416 LYS A O 1
ATOM 637 N N . THR A 1 130 ? 50.347 27.468 110.523 1.00 63.71 417 THR A N 1
ATOM 638 C CA . THR A 1 130 ? 51.570 27.254 111.288 1.00 69.33 417 THR A CA 1
ATOM 639 C C . THR A 1 130 ? 51.437 26.038 112.195 1.00 62.23 417 THR A C 1
ATOM 640 O O . THR A 1 130 ? 52.390 25.265 112.346 1.00 63.56 417 THR A O 1
ATOM 644 N N . PHE A 1 131 ? 50.253 25.831 112.775 1.00 62.48 418 PHE A N 1
ATOM 645 C CA . PHE A 1 131 ? 50.030 24.627 113.566 1.00 65.92 418 PHE A CA 1
ATOM 646 C C . PHE A 1 131 ? 50.242 23.371 112.731 1.00 68.15 418 PHE A C 1
ATOM 647 O O . PHE A 1 131 ? 50.829 22.392 113.206 1.00 65.54 418 PHE A O 1
ATOM 655 N N . THR A 1 132 ? 49.792 23.389 111.476 1.00 66.27 419 THR A N 1
ATOM 656 C CA . THR A 1 132 ? 49.946 22.219 110.614 1.00 61.84 419 THR A CA 1
ATOM 657 C C . THR A 1 132 ? 51.406 21.987 110.231 1.00 64.06 419 THR A C 1
ATOM 658 O O . THR A 1 132 ? 51.884 20.845 110.246 1.00 67.19 419 THR A O 1
ATOM 662 N N . MET A 1 133 ? 52.134 23.061 109.913 1.00 61.37 420 MET A N 1
ATOM 663 C CA . MET A 1 133 ? 53.512 22.967 109.430 1.00 57.99 420 MET A CA 1
ATOM 664 C C . MET A 1 133 ? 54.515 22.711 110.558 1.00 61.15 420 MET A C 1
ATOM 665 O O . MET A 1 133 ? 55.270 21.733 110.526 1.00 62.32 420 MET A O 1
ATOM 670 N N . GLU A 1 134 ? 54.573 23.616 111.533 1.00 63.45 421 GLU A N 1
ATOM 671 C CA . GLU A 1 134 ? 55.460 23.503 112.689 1.00 65.88 421 GLU A CA 1
ATOM 672 C C . GLU A 1 134 ? 54.825 22.698 113.818 1.00 63.75 421 GLU A C 1
ATOM 673 O O . GLU A 1 134 ? 55.452 21.802 114.384 1.00 63.17 421 GLU A O 1
ATOM 679 N N . GLY A 1 135 ? 53.590 23.002 114.147 1.00 67.48 422 GLY A N 1
ATOM 680 C CA . GLY A 1 135 ? 52.960 22.437 115.313 1.00 72.87 422 GLY A CA 1
ATOM 681 C C . GLY A 1 135 ? 53.034 23.382 116.487 1.00 68.55 422 GLY A C 1
ATOM 682 O O . GLY A 1 135 ? 53.399 24.556 116.369 1.00 65.62 422 GLY A O 1
ATOM 683 N N . GLY A 1 136 ? 52.679 22.840 117.646 1.00 70.53 423 GLY A N 1
ATOM 684 C CA . GLY A 1 136 ? 52.763 23.571 118.888 1.00 68.37 423 GLY A CA 1
ATOM 685 C C . GLY A 1 136 ? 54.178 24.031 119.166 1.00 68.47 423 GLY A C 1
ATOM 686 O O . GLY A 1 136 ? 55.157 23.423 118.718 1.00 71.13 423 GLY A O 1
ATOM 687 N N . PRO A 1 137 ? 54.310 25.140 119.890 1.00 77.66 424 PRO A N 1
ATOM 688 C CA . PRO A 1 137 ? 55.634 25.627 120.305 1.00 77.02 424 PRO A CA 1
ATOM 689 C C . PRO A 1 137 ? 56.145 25.065 121.626 1.00 79.09 424 PRO A C 1
ATOM 690 O O . PRO A 1 137 ? 57.256 25.427 122.030 1.00 81.09 424 PRO A O 1
ATOM 694 N N . GLY A 1 138 ? 55.377 24.214 122.310 1.00 79.63 425 GLY A N 1
ATOM 695 C CA . GLY A 1 138 ? 55.720 23.712 123.627 1.00 68.99 425 GLY A CA 1
ATOM 696 C C . GLY A 1 138 ? 56.327 22.322 123.717 1.00 68.73 425 GLY A C 1
ATOM 697 O O . GLY A 1 138 ? 56.469 21.805 124.827 1.00 69.19 425 GLY A O 1
ATOM 698 N N . GLY A 1 139 ? 56.681 21.684 122.606 1.00 72.30 426 GLY A N 1
ATOM 699 C CA . GLY A 1 139 ? 57.287 20.368 122.712 1.00 63.38 426 GLY A CA 1
ATOM 700 C C . GLY A 1 139 ? 56.366 19.233 123.122 1.00 63.65 426 GLY A C 1
ATOM 701 O O . GLY A 1 139 ? 56.851 18.132 123.389 1.00 65.36 426 GLY A O 1
ATOM 702 N N . ASP A 1 140 ? 55.064 19.448 123.177 1.00 58.65 427 ASP A N 1
ATOM 703 C CA . ASP A 1 140 ? 54.153 18.316 123.320 1.00 67.88 427 ASP A CA 1
ATOM 704 C C . ASP A 1 140 ? 54.222 17.454 122.052 1.00 68.81 427 ASP A C 1
ATOM 705 O O . ASP A 1 140 ? 53.804 17.919 120.985 1.00 60.35 427 ASP A O 1
ATOM 710 N N . PRO A 1 141 ? 54.685 16.197 122.126 1.00 69.81 428 PRO A N 1
ATOM 711 C CA . PRO A 1 141 ? 54.908 15.417 120.895 1.00 68.24 428 PRO A CA 1
ATOM 712 C C . PRO A 1 141 ? 53.640 15.125 120.109 1.00 72.80 428 PRO A C 1
ATOM 713 O O . PRO A 1 141 ? 53.728 14.847 118.903 1.00 74.57 428 PRO A O 1
ATOM 717 N N . GLN A 1 142 ? 52.470 15.188 120.739 1.00 71.79 429 GLN A N 1
ATOM 718 C CA . GLN A 1 142 ? 51.223 15.043 120.002 1.00 74.89 429 GLN A CA 1
ATOM 719 C C . GLN A 1 142 ? 50.860 16.275 119.184 1.00 67.32 429 GLN A C 1
ATOM 720 O O . GLN A 1 142 ? 49.981 16.189 118.325 1.00 69.86 429 GLN A O 1
ATOM 726 N N . LEU A 1 143 ? 51.479 17.420 119.449 1.00 62.75 430 LEU A N 1
ATOM 727 C CA . LEU A 1 143 ? 51.151 18.640 118.728 1.00 61.69 430 LEU A CA 1
ATOM 728 C C . LEU A 1 143 ? 52.225 19.023 117.702 1.00 58.82 430 LEU A C 1
ATOM 729 O O . LEU A 1 143 ? 52.113 20.072 117.064 1.00 62.19 430 LEU A O 1
ATOM 734 N N . GLU A 1 144 ? 53.250 18.197 117.521 1.00 53.23 431 GLU A N 1
ATOM 735 C CA . GLU A 1 144 ? 54.242 18.446 116.482 1.00 56.66 431 GLU A CA 1
ATOM 736 C C . GLU A 1 144 ? 53.619 18.276 115.089 1.00 60.69 431 GLU A C 1
ATOM 737 O O . GLU A 1 144 ? 52.793 17.385 114.868 1.00 58.13 431 GLU A O 1
ATOM 743 N N . GLY A 1 145 ? 54.027 19.124 114.148 1.00 55.95 432 GLY A N 1
ATOM 744 C CA . GLY A 1 145 ? 53.425 19.199 112.818 1.00 54.33 432 GLY A CA 1
ATOM 745 C C . GLY A 1 145 ? 54.225 18.469 111.758 1.00 56.49 432 GLY A C 1
ATOM 746 O O . GLY A 1 145 ? 54.951 17.510 112.050 1.00 58.25 432 GLY A O 1
ATOM 747 N N . LEU A 1 146 ? 54.109 18.943 110.503 1.00 59.21 433 LEU A N 1
ATOM 748 C CA . LEU A 1 146 ? 54.638 18.195 109.353 1.00 62.23 433 LEU A CA 1
ATOM 749 C C . LEU A 1 146 ? 56.158 18.232 109.285 1.00 61.39 433 LEU A C 1
ATOM 750 O O . LEU A 1 146 ? 56.788 17.237 108.900 1.00 60.97 433 LEU A O 1
ATOM 755 N N . ILE A 1 147 ? 56.770 19.367 109.618 1.00 61.66 434 ILE A N 1
ATOM 756 C CA . ILE A 1 147 ? 58.227 19.466 109.516 1.00 56.89 434 ILE A CA 1
ATOM 757 C C . ILE A 1 147 ? 58.945 18.443 110.397 1.00 61.49 434 ILE A C 1
ATOM 758 O O . ILE A 1 147 ? 59.750 17.669 109.867 1.00 59.17 434 ILE A O 1
ATOM 763 N N . PRO A 1 148 ? 58.676 18.353 111.711 1.00 58.49 435 PRO A N 1
ATOM 764 C CA . PRO A 1 148 ? 59.410 17.333 112.480 1.00 56.03 435 PRO A CA 1
ATOM 765 C C . PRO A 1 148 ? 58.978 15.918 112.149 1.00 57.23 435 PRO A C 1
ATOM 766 O O . PRO A 1 148 ? 59.809 15.007 112.212 1.00 59.34 435 PRO A O 1
ATOM 770 N N . ARG A 1 149 ? 57.718 15.699 111.771 1.00 59.53 436 ARG A N 1
ATOM 771 C CA . ARG A 1 149 ? 57.301 14.350 111.395 1.00 57.47 436 ARG A CA 1
ATOM 772 C C . ARG A 1 149 ? 57.894 13.938 110.045 1.00 62.27 436 ARG A C 1
ATOM 773 O O . ARG A 1 149 ? 58.328 12.789 109.880 1.00 66.02 436 ARG A O 1
ATOM 781 N N . ALA A 1 150 ? 57.946 14.859 109.073 1.00 55.43 437 ALA A N 1
ATOM 782 C CA . ALA A 1 150 ? 58.605 14.534 107.807 1.00 63.18 437 ALA A CA 1
ATOM 783 C C . ALA A 1 150 ? 60.056 14.150 108.051 1.00 62.74 437 ALA A C 1
ATOM 784 O O . ALA A 1 150 ? 60.533 13.111 107.580 1.00 70.79 437 ALA A O 1
ATOM 786 N N . LEU A 1 151 ? 60.764 14.958 108.831 1.00 63.27 438 LEU A N 1
ATOM 787 C CA . LEU A 1 151 ? 62.186 14.717 108.988 1.00 60.56 438 LEU A CA 1
ATOM 788 C C . LEU A 1 151 ? 62.439 13.431 109.760 1.00 67.84 438 LEU A C 1
ATOM 789 O O . LEU A 1 151 ? 63.304 12.636 109.370 1.00 73.10 438 LEU A O 1
ATOM 794 N N . ARG A 1 152 ? 61.660 13.183 110.821 1.00 62.35 439 ARG A N 1
ATOM 795 C CA . ARG A 1 152 ? 61.750 11.911 111.536 1.00 64.47 439 ARG A CA 1
ATOM 796 C C . ARG A 1 152 ? 61.507 10.735 110.601 1.00 63.90 439 ARG A C 1
ATOM 797 O O . ARG A 1 152 ? 62.224 9.731 110.652 1.00 69.85 439 ARG A O 1
ATOM 805 N N . HIS A 1 153 ? 60.474 10.833 109.761 1.00 57.64 440 HIS A N 1
ATOM 806 C CA . HIS A 1 153 ? 60.170 9.753 108.832 1.00 62.23 440 HIS A CA 1
ATOM 807 C C . HIS A 1 153 ? 61.317 9.533 107.853 1.00 63.29 440 HIS A C 1
ATOM 808 O O . HIS A 1 153 ? 61.703 8.388 107.578 1.00 66.95 440 HIS A O 1
ATOM 815 N N . LEU A 1 154 ? 61.886 10.621 107.329 1.00 66.26 441 LEU A N 1
ATOM 816 C CA . LEU A 1 154 ? 63.034 10.509 106.430 1.00 63.70 441 LEU A CA 1
ATOM 817 C C . LEU A 1 154 ? 64.224 9.866 107.130 1.00 68.35 441 LEU A C 1
ATOM 818 O O . LEU A 1 154 ? 64.864 8.967 106.571 1.00 70.11 441 LEU A O 1
ATOM 823 N N . PHE A 1 155 ? 64.534 10.308 108.365 1.00 62.34 442 PHE A N 1
ATOM 824 C CA . PHE A 1 155 ? 65.666 9.733 109.100 1.00 66.06 442 PHE A CA 1
ATOM 825 C C . PHE A 1 155 ? 65.546 8.219 109.216 1.00 67.20 442 PHE A C 1
ATOM 826 O O . PHE A 1 155 ? 66.548 7.497 109.097 1.00 71.08 442 PHE A O 1
ATOM 834 N N . SER A 1 156 ? 64.334 7.716 109.447 1.00 63.76 443 SER A N 1
ATOM 835 C CA . SER A 1 156 ? 64.190 6.286 109.695 1.00 70.05 443 SER A CA 1
ATOM 836 C C . SER A 1 156 ? 64.053 5.467 108.415 1.00 73.17 443 SER A C 1
ATOM 837 O O . SER A 1 156 ? 64.502 4.315 108.394 1.00 78.59 443 SER A O 1
ATOM 840 N N . VAL A 1 157 ? 63.454 6.007 107.343 1.00 70.70 444 VAL A N 1
ATOM 841 C CA . VAL A 1 157 ? 63.548 5.293 106.065 1.00 70.11 444 VAL A CA 1
ATOM 842 C C . VAL A 1 157 ? 65.001 5.240 105.608 1.00 71.74 444 VAL A C 1
ATOM 843 O O . VAL A 1 157 ? 65.478 4.206 105.130 1.00 77.82 444 VAL A O 1
ATOM 847 N N . ALA A 1 158 ? 65.741 6.334 105.801 1.00 74.94 445 ALA A N 1
ATOM 848 C CA . ALA A 1 158 ? 67.152 6.356 105.422 1.00 73.98 445 ALA A CA 1
ATOM 849 C C . ALA A 1 158 ? 67.959 5.307 106.176 1.00 77.19 445 ALA A C 1
ATOM 850 O O . ALA A 1 158 ? 68.881 4.701 105.608 1.00 76.28 445 ALA A O 1
ATOM 852 N N . GLN A 1 159 ? 67.642 5.080 107.460 1.00 67.63 446 GLN A N 1
ATOM 853 C CA . GLN A 1 159 ? 68.367 4.051 108.202 1.00 71.27 446 GLN A CA 1
ATOM 854 C C . GLN A 1 159 ? 67.980 2.647 107.736 1.00 75.68 446 GLN A C 1
ATOM 855 O O . GLN A 1 159 ? 68.829 1.747 107.700 1.00 76.50 446 GLN A O 1
ATOM 858 N N . GLU A 1 160 ? 66.707 2.429 107.388 1.00 80.36 447 GLU A N 1
ATOM 859 C CA . GLU A 1 160 ? 66.336 1.163 106.760 1.00 84.70 447 GLU A CA 1
ATOM 860 C C . GLU A 1 160 ? 67.156 0.924 105.496 1.00 88.62 447 GLU A C 1
ATOM 861 O O . GLU A 1 160 ? 67.691 -0.172 105.291 1.00 88.67 447 GLU A O 1
ATOM 864 N N . LEU A 1 161 ? 67.290 1.950 104.649 1.00 90.24 448 LEU A N 1
ATOM 865 C CA . LEU A 1 161 ? 67.984 1.823 103.372 1.00 92.90 448 LEU A CA 1
ATOM 866 C C . LEU A 1 161 ? 69.503 1.784 103.509 1.00 99.85 448 LEU A C 1
ATOM 867 O O . LEU A 1 161 ? 70.187 1.488 102.521 1.00 99.69 448 LEU A O 1
ATOM 872 N N . SER A 1 162 ? 70.052 2.065 104.696 1.00 101.71 449 SER A N 1
ATOM 873 C CA . SER A 1 162 ? 71.503 2.003 104.842 1.00 104.23 449 SER A CA 1
ATOM 874 C C . SER A 1 162 ? 71.990 0.561 104.864 1.00 104.54 449 SER A C 1
ATOM 875 O O . SER A 1 162 ? 73.146 0.288 104.512 1.00 105.36 449 SER A O 1
ATOM 878 N N . GLY A 1 163 ? 71.123 -0.370 105.256 1.00 103.58 450 GLY A N 1
ATOM 879 C CA . GLY A 1 163 ? 71.431 -1.780 105.150 1.00 106.68 450 GLY A CA 1
ATOM 880 C C . GLY A 1 163 ? 71.410 -2.318 103.745 1.00 105.18 450 GLY A C 1
ATOM 881 O O . GLY A 1 163 ? 71.702 -3.499 103.540 1.00 106.24 450 GLY A O 1
ATOM 882 N N . GLN A 1 164 ? 71.048 -1.479 102.775 1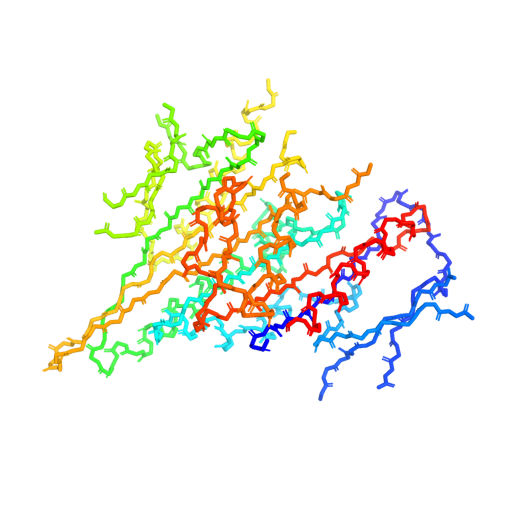.00 104.28 451 GLN A N 1
ATOM 883 C CA . GLN A 1 164 ? 71.116 -1.800 101.358 1.00 99.75 451 GLN A CA 1
ATOM 884 C C . GLN A 1 164 ? 72.247 -1.055 100.659 1.00 97.53 451 GLN A C 1
ATOM 885 O O . GLN A 1 164 ? 72.287 -1.029 99.426 1.00 105.30 451 GLN A O 1
ATOM 888 N N . GLY A 1 165 ? 73.157 -0.436 101.415 1.00 87.99 452 GLY A N 1
ATOM 889 C CA . GLY A 1 165 ? 74.329 0.220 100.869 1.00 84.77 452 GLY A CA 1
ATOM 890 C C . GLY A 1 165 ? 74.232 1.726 100.711 1.00 80.73 452 GLY A C 1
ATOM 891 O O . GLY A 1 165 ? 75.206 2.347 100.265 1.00 81.85 452 GLY A O 1
ATOM 892 N N . TRP A 1 166 ? 73.108 2.331 101.070 1.00 78.07 453 TRP A N 1
ATOM 893 C CA . TRP A 1 166 ? 72.909 3.765 100.929 1.00 82.66 453 TRP A CA 1
ATOM 894 C C . TRP A 1 166 ? 73.407 4.546 102.141 1.00 83.25 453 TRP A C 1
ATOM 895 O O . TRP A 1 166 ? 73.293 4.096 103.284 1.00 82.52 453 TRP A O 1
ATOM 906 N N . THR A 1 167 ? 73.967 5.721 101.872 1.00 82.96 454 THR A N 1
ATOM 907 C CA . THR A 1 167 ? 74.247 6.731 102.878 1.00 78.20 454 THR A CA 1
ATOM 908 C C . THR A 1 167 ? 73.525 8.006 102.475 1.00 78.95 454 THR A C 1
ATOM 909 O O . THR A 1 167 ? 73.637 8.447 101.323 1.00 80.92 454 THR A O 1
ATOM 913 N N . TYR A 1 168 ? 72.813 8.613 103.424 1.00 71.85 455 TYR A N 1
ATOM 914 C CA . TYR A 1 168 ? 72.023 9.803 103.168 1.00 72.67 455 TYR A CA 1
ATOM 915 C C . TYR A 1 168 ? 72.503 10.984 103.995 1.00 76.24 455 TYR A C 1
ATOM 916 O O . TYR A 1 168 ? 72.875 10.843 105.167 1.00 75.93 455 TYR A O 1
ATOM 925 N N . SER A 1 169 ? 72.460 12.151 103.374 1.00 75.22 456 SER A N 1
ATOM 926 C CA . SER A 1 169 ? 72.857 13.408 103.981 1.00 78.30 456 SER A CA 1
ATOM 927 C C . SER A 1 169 ? 71.687 14.382 103.904 1.00 70.38 456 SER A C 1
ATOM 928 O O . SER A 1 169 ? 70.979 14.443 102.890 1.00 71.17 456 SER A O 1
ATOM 931 N N . PHE A 1 170 ? 71.488 15.163 104.957 1.00 62.73 457 PHE A N 1
ATOM 932 C CA . PHE A 1 170 ? 70.330 16.048 105.047 1.00 64.43 457 PHE A CA 1
ATOM 933 C C . PHE A 1 170 ? 70.783 17.427 105.491 1.00 70.21 457 PHE A C 1
ATOM 934 O O . PHE A 1 170 ? 71.461 17.554 106.514 1.00 75.19 457 PHE A O 1
ATOM 942 N N . VAL A 1 171 ? 70.393 18.456 104.739 1.00 64.66 458 VAL A N 1
ATOM 943 C CA . VAL A 1 171 ? 70.801 19.833 105.006 1.00 58.99 458 VAL A CA 1
ATOM 944 C C . VAL A 1 171 ? 69.558 20.712 105.012 1.00 66.66 458 VAL A C 1
ATOM 945 O O . VAL A 1 171 ? 68.876 20.828 103.984 1.00 58.80 458 VAL A O 1
ATOM 949 N N . ALA A 1 172 ? 69.283 21.355 106.160 1.00 62.81 459 ALA A N 1
ATOM 950 C CA . ALA A 1 172 ? 68.078 22.148 106.369 1.00 63.15 459 ALA A CA 1
ATOM 951 C C . ALA A 1 172 ? 68.364 23.642 106.278 1.00 63.58 459 ALA A C 1
ATOM 952 O O . ALA A 1 172 ? 69.391 24.122 106.771 1.00 63.29 459 ALA A O 1
ATOM 954 N N . SER A 1 173 ? 67.434 24.378 105.667 1.00 62.77 460 SER A N 1
ATOM 955 C CA . SER A 1 173 ? 67.417 25.832 105.746 1.00 67.81 460 SER A CA 1
ATOM 956 C C . SER A 1 173 ? 66.005 26.301 106.054 1.00 66.80 460 SER A C 1
ATOM 957 O O . SER A 1 173 ? 65.028 25.588 105.817 1.00 70.09 460 SER A O 1
ATOM 960 N N . TYR A 1 174 ? 65.903 27.525 106.567 1.00 58.14 461 TYR A N 1
ATOM 961 C CA . TYR A 1 174 ? 64.602 28.090 106.902 1.00 56.91 461 TYR A CA 1
ATOM 962 C C . TYR A 1 174 ? 64.668 29.591 106.684 1.00 61.52 461 TYR A C 1
ATOM 963 O O . TYR A 1 174 ? 65.439 30.280 107.360 1.00 69.56 461 TYR A O 1
ATOM 972 N N . VAL A 1 175 ? 63.873 30.107 105.748 1.00 65.51 462 VAL A N 1
ATOM 973 C CA . VAL A 1 175 ? 63.935 31.521 105.403 1.00 67.19 462 VAL A CA 1
ATOM 974 C C . VAL A 1 175 ? 62.522 32.078 105.377 1.00 69.80 462 VAL A C 1
ATOM 975 O O . VAL A 1 175 ? 61.537 31.345 105.260 1.00 68.20 462 VAL A O 1
ATOM 979 N N . GLU A 1 176 ? 62.441 33.398 105.499 1.00 66.60 463 GLU A N 1
ATOM 980 C CA . GLU A 1 176 ? 61.181 34.118 105.575 1.00 68.34 463 GLU A CA 1
ATOM 981 C C . GLU A 1 176 ? 61.147 35.139 104.452 1.00 69.58 463 GLU A C 1
ATOM 982 O O . GLU A 1 176 ? 62.111 35.890 104.259 1.00 71.93 463 GLU A O 1
ATOM 988 N N . ILE A 1 177 ? 60.052 35.154 103.707 1.00 70.94 464 ILE A N 1
ATOM 989 C CA . ILE A 1 177 ? 59.901 36.041 102.566 1.00 75.10 464 ILE A CA 1
ATOM 990 C C . ILE A 1 177 ? 58.778 37.008 102.897 1.00 79.22 464 ILE A C 1
ATOM 991 O O . ILE A 1 177 ? 57.605 36.613 102.952 1.00 78.17 464 ILE A O 1
ATOM 996 N N . TYR A 1 178 ? 59.138 38.269 103.131 1.00 80.69 465 TYR A N 1
ATOM 997 C CA . TYR A 1 178 ? 58.190 39.326 103.479 1.00 90.04 465 TYR A CA 1
ATOM 998 C C . TYR A 1 178 ? 58.384 40.494 102.519 1.00 94.91 465 TYR A C 1
ATOM 999 O O . TYR A 1 178 ? 59.359 41.243 102.643 1.00 94.46 465 TYR A O 1
ATOM 1008 N N . ASN A 1 179 ? 57.452 40.646 101.577 1.00 96.50 466 ASN A N 1
ATOM 1009 C CA . ASN A 1 179 ? 57.380 41.804 100.688 1.00 101.02 466 ASN A CA 1
ATOM 1010 C C . ASN A 1 179 ? 58.736 42.092 100.037 1.00 107.21 466 ASN A C 1
ATOM 1011 O O . ASN A 1 179 ? 59.378 43.115 100.282 1.00 110.07 466 ASN A O 1
ATOM 1014 N N . GLU A 1 180 ? 59.164 41.137 99.210 1.00 108.46 467 GLU A N 1
ATOM 1015 C CA . GLU A 1 180 ? 60.383 41.218 98.407 1.00 110.59 467 GLU A CA 1
ATOM 1016 C C . GLU A 1 180 ? 61.660 41.184 99.241 1.00 108.57 467 GLU A C 1
ATOM 1017 O O . GLU A 1 180 ? 62.746 41.435 98.701 1.00 108.86 467 GLU A O 1
ATOM 1019 N N . THR A 1 181 ? 61.568 40.877 100.534 1.00 101.51 468 THR A N 1
ATOM 1020 C CA . THR A 1 181 ? 62.729 40.747 101.402 1.00 99.82 468 THR A CA 1
ATOM 1021 C C . THR A 1 181 ? 62.856 39.300 101.867 1.00 96.89 468 THR A C 1
ATOM 1022 O O . THR A 1 181 ? 61.861 38.582 101.996 1.00 95.94 468 THR A O 1
ATOM 1026 N N . VAL A 1 182 ? 64.092 38.870 102.107 1.00 92.71 469 VAL A N 1
ATOM 1027 C CA . VAL A 1 182 ? 64.379 37.522 102.578 1.00 87.10 469 VAL A CA 1
ATOM 1028 C C . VAL A 1 182 ? 65.219 37.629 103.839 1.00 81.97 469 VAL A C 1
ATOM 1029 O O . VAL A 1 182 ? 66.264 38.295 103.839 1.00 77.43 469 VAL A O 1
ATOM 1033 N N . ARG A 1 183 ? 64.758 36.985 104.914 1.00 75.30 470 ARG A N 1
ATOM 1034 C CA . ARG A 1 183 ? 65.500 36.904 106.159 1.00 80.08 470 ARG A CA 1
ATOM 1035 C C . ARG A 1 183 ? 65.749 35.442 106.511 1.00 79.92 470 ARG A C 1
ATOM 1036 O O . ARG A 1 183 ? 64.961 34.554 106.161 1.00 75.35 470 ARG A O 1
ATOM 1039 N N . ASP A 1 184 ? 66.863 35.202 107.194 1.00 77.89 471 ASP A N 1
ATOM 1040 C CA . ASP A 1 184 ? 67.241 33.868 107.651 1.00 75.50 471 ASP A CA 1
ATOM 1041 C C . ASP A 1 184 ? 66.604 33.628 109.017 1.00 70.30 471 ASP A C 1
ATOM 1042 O O . ASP A 1 184 ? 66.983 34.272 109.997 1.00 74.50 471 ASP A O 1
ATOM 1047 N N . LEU A 1 185 ? 65.633 32.710 109.087 1.00 67.82 472 LEU A N 1
ATOM 1048 C CA . LEU A 1 185 ? 65.052 32.356 110.386 1.00 69.89 472 LEU A CA 1
ATOM 1049 C C . LEU A 1 185 ? 66.016 31.569 111.258 1.00 68.53 472 LEU A C 1
ATOM 1050 O O . LEU A 1 185 ? 65.730 31.379 112.442 1.00 63.57 472 LEU A O 1
ATOM 1055 N N . LEU A 1 186 ? 67.142 31.113 110.707 1.00 73.48 473 LEU A N 1
ATOM 1056 C CA . LEU A 1 186 ? 68.117 30.326 111.445 1.00 67.90 473 LEU A CA 1
ATOM 1057 C C . LEU A 1 186 ? 69.346 31.134 111.802 1.00 69.63 473 LEU A C 1
ATOM 1058 O O . LEU A 1 186 ? 70.376 30.554 112.163 1.00 69.96 473 LEU A O 1
ATOM 1063 N N . ALA A 1 187 ? 69.256 32.460 111.710 1.00 73.79 474 ALA A N 1
ATOM 1064 C CA . ALA A 1 187 ? 70.405 33.307 111.994 1.00 78.13 474 ALA A CA 1
ATOM 1065 C C . ALA A 1 187 ? 70.818 33.174 113.455 1.00 79.67 474 ALA A C 1
ATOM 1066 O O . ALA A 1 187 ? 69.985 32.989 114.341 1.00 81.37 474 ALA A O 1
ATOM 1068 N N . THR A 1 188 ? 72.118 33.275 113.695 1.00 86.53 475 THR A N 1
ATOM 1069 C CA . THR A 1 188 ? 72.670 33.216 115.038 1.00 95.82 475 THR A CA 1
ATOM 1070 C C . THR A 1 188 ? 73.461 34.488 115.361 1.00 108.37 475 THR A C 1
ATOM 1071 O O . THR A 1 188 ? 73.183 35.170 116.348 1.00 110.49 475 THR A O 1
ATOM 1075 N N . GLY A 1 189 ? 74.443 34.804 114.520 1.00 116.10 476 GLY A N 1
ATOM 1076 C CA . GLY A 1 189 ? 75.264 35.986 114.715 1.00 122.41 476 GLY A CA 1
ATOM 1077 N N . GLU A 1 197 ? 72.686 41.079 103.715 1.00 102.83 484 GLU A N 1
ATOM 1078 C CA . GLU A 1 197 ? 71.288 40.850 103.368 1.00 98.67 484 GLU A CA 1
ATOM 1079 C C . GLU A 1 197 ? 71.128 39.590 102.509 1.00 96.06 484 GLU A C 1
ATOM 1080 O O . GLU A 1 197 ? 71.966 39.300 101.649 1.00 92.46 484 GLU A O 1
ATOM 1082 N N . CYS A 1 198 ? 70.043 38.853 102.759 1.00 91.94 485 CYS A N 1
ATOM 1083 C CA . CYS A 1 198 ? 69.767 37.594 102.075 1.00 89.92 485 CYS A CA 1
ATOM 1084 C C . CYS A 1 198 ? 69.177 37.832 100.693 1.00 90.12 485 CYS A C 1
ATOM 1085 O O . CYS A 1 198 ? 68.250 38.630 100.530 1.00 89.01 485 CYS A O 1
ATOM 1088 N N . GLU A 1 199 ? 69.686 37.086 99.711 1.00 90.44 486 GLU A N 1
ATOM 1089 C CA . GLU A 1 199 ? 69.248 37.176 98.327 1.00 89.86 486 GLU A CA 1
ATOM 1090 C C . GLU A 1 199 ? 69.101 35.780 97.738 1.00 89.90 486 GLU A C 1
ATOM 1091 O O . GLU A 1 199 ? 69.938 34.904 97.976 1.00 88.58 486 GLU A O 1
ATOM 1093 N N . ILE A 1 200 ? 68.039 35.589 96.959 1.00 92.09 487 ILE A N 1
ATOM 1094 C CA . ILE A 1 200 ? 67.835 34.370 96.178 1.00 92.43 487 ILE A CA 1
ATOM 1095 C C . ILE A 1 200 ? 68.713 34.436 94.925 1.00 98.00 487 ILE A C 1
ATOM 1096 O O . ILE A 1 200 ? 68.456 35.233 94.020 1.00 96.72 487 ILE A O 1
ATOM 1100 N N . ARG A 1 201 ? 69.733 33.574 94.857 1.00 101.24 488 ARG A N 1
ATOM 1101 C CA . ARG A 1 201 ? 70.728 33.586 93.789 1.00 98.16 488 ARG A CA 1
ATOM 1102 C C . ARG A 1 201 ? 70.857 32.205 93.149 1.00 100.34 488 ARG A C 1
ATOM 1103 O O . ARG A 1 201 ? 70.327 31.208 93.649 1.00 99.00 488 ARG A O 1
ATOM 1106 N N . ARG A 1 202 ? 71.587 32.158 92.026 1.00 99.47 489 ARG A N 1
ATOM 1107 C CA . ARG A 1 202 ? 71.869 30.928 91.295 1.00 103.89 489 ARG A CA 1
ATOM 1108 C C . ARG A 1 202 ? 73.105 30.226 91.860 1.00 108.58 489 ARG A C 1
ATOM 1109 O O . ARG A 1 202 ? 73.833 30.764 92.699 1.00 107.78 489 ARG A O 1
ATOM 1117 N N . ALA A 1 203 ? 73.346 29.012 91.362 1.00 115.05 490 ALA A N 1
ATOM 1118 C CA . ALA A 1 203 ? 74.417 28.140 91.852 1.00 122.73 490 ALA A CA 1
ATOM 1119 C C . ALA A 1 203 ? 75.779 28.830 91.867 1.00 128.31 490 ALA A C 1
ATOM 1120 O O . ALA A 1 203 ? 76.252 29.264 92.917 1.00 129.30 490 ALA A O 1
ATOM 1122 C CA . SER A 1 207 ? 75.198 25.318 87.768 1.00 121.54 494 SER A CA 1
ATOM 1123 C C . SER A 1 207 ? 73.870 26.064 87.646 1.00 119.02 494 SER A C 1
ATOM 1124 O O . SER A 1 207 ? 73.844 27.233 87.258 1.00 119.79 494 SER A O 1
ATOM 1125 N N . GLU A 1 208 ? 72.770 25.381 87.987 1.00 112.59 495 GLU A N 1
ATOM 1126 C CA . GLU A 1 208 ? 71.432 25.947 87.868 1.00 105.23 495 GLU A CA 1
ATOM 1127 C C . GLU A 1 208 ? 70.597 25.858 89.142 1.00 103.48 495 GLU A C 1
ATOM 1128 O O . GLU A 1 208 ? 69.434 26.284 89.130 1.00 98.17 495 GLU A O 1
ATOM 1130 N N . GLU A 1 209 ? 71.134 25.312 90.229 1.00 99.38 496 GLU A N 1
ATOM 1131 C CA . GLU A 1 209 ? 70.392 25.321 91.477 1.00 93.68 496 GLU A CA 1
ATOM 1132 C C . GLU A 1 209 ? 70.293 26.746 92.013 1.00 98.04 496 GLU A C 1
ATOM 1133 O O . GLU A 1 209 ? 71.030 27.647 91.602 1.00 106.51 496 GLU A O 1
ATOM 1135 N N . LEU A 1 210 ? 69.346 26.949 92.925 1.00 97.91 497 LEU A N 1
ATOM 1136 C CA . LEU A 1 210 ? 69.169 28.214 93.622 1.00 92.69 497 LEU A CA 1
ATOM 1137 C C . LEU A 1 210 ? 69.405 28.013 95.113 1.00 90.07 497 LEU A C 1
ATOM 1138 O O . LEU A 1 210 ? 68.958 27.022 95.689 1.00 93.48 497 LEU A O 1
ATOM 1143 N N . THR A 1 211 ? 70.127 28.944 95.727 1.00 86.10 498 THR A N 1
ATOM 1144 C CA . THR A 1 211 ? 70.248 29.019 97.169 1.00 90.56 498 THR A CA 1
ATOM 1145 C C . THR A 1 211 ? 69.915 30.431 97.617 1.00 86.65 498 THR A C 1
ATOM 1146 O O . THR A 1 211 ? 69.645 31.326 96.808 1.00 86.13 498 THR A O 1
ATOM 1150 N N . VAL A 1 212 ? 69.949 30.612 98.930 1.00 76.91 499 VAL A N 1
ATOM 1151 C CA . VAL A 1 212 ? 69.758 31.901 99.570 1.00 77.17 499 VAL A CA 1
ATOM 1152 C C . VAL A 1 212 ? 71.097 32.287 100.180 1.00 82.32 499 VAL A C 1
ATOM 1153 O O . VAL A 1 212 ? 71.652 31.549 101.006 1.00 89.92 499 VAL A O 1
ATOM 1157 N N . THR A 1 213 ? 71.632 33.419 99.753 1.00 82.78 500 THR A N 1
ATOM 1158 C CA . THR A 1 213 ? 72.859 33.931 100.336 1.00 81.21 500 THR A CA 1
ATOM 1159 C C . THR A 1 213 ? 72.624 34.372 101.782 1.00 79.40 500 THR A C 1
ATOM 1160 O O . THR A 1 213 ? 71.517 34.746 102.174 1.00 78.59 500 THR A O 1
ATOM 1164 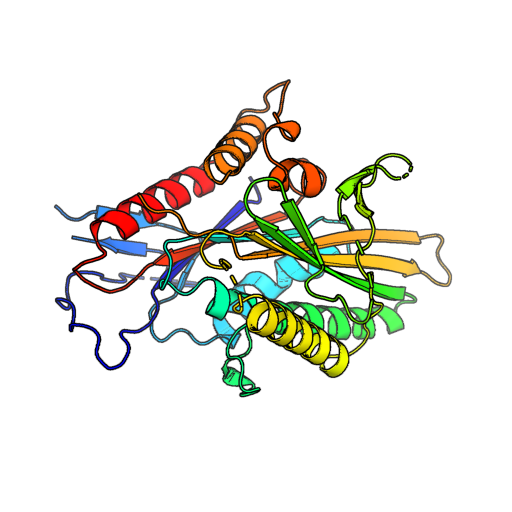N N . ASN A 1 214 ? 73.701 34.347 102.568 1.00 79.21 501 ASN A N 1
ATOM 1165 C CA . ASN A 1 214 ? 73.722 34.863 103.930 1.00 87.42 501 ASN A CA 1
ATOM 1166 C C . ASN A 1 214 ? 72.725 34.146 104.829 1.00 85.02 501 ASN A C 1
ATOM 1167 O O . ASN A 1 214 ? 72.276 34.706 105.826 1.00 90.09 501 ASN A O 1
ATOM 1172 N N . ALA A 1 215 ? 72.365 32.915 104.475 1.00 80.75 502 ALA A N 1
ATOM 1173 C CA . ALA A 1 215 ? 71.476 32.081 105.265 1.00 78.19 502 ALA A CA 1
ATOM 1174 C C . ALA A 1 215 ? 72.223 30.819 105.670 1.00 76.00 502 ALA A C 1
ATOM 1175 O O . ALA A 1 215 ? 73.031 30.298 104.897 1.00 76.76 502 ALA A O 1
ATOM 1177 N N . ARG A 1 216 ? 71.964 30.343 106.891 1.00 73.26 503 ARG A N 1
ATOM 1178 C CA . ARG A 1 216 ? 72.594 29.117 107.364 1.00 71.38 503 ARG A CA 1
ATOM 1179 C C . ARG A 1 216 ? 71.983 27.911 106.666 1.00 68.88 503 ARG A C 1
ATOM 1180 O O . ARG A 1 216 ? 70.767 27.831 106.481 1.00 71.07 503 ARG A O 1
ATOM 1188 N N . TYR A 1 217 ? 72.835 26.968 106.284 1.00 68.09 504 TYR A N 1
ATOM 1189 C CA . TYR A 1 217 ? 72.424 25.679 105.741 1.00 68.08 504 TYR A CA 1
ATOM 1190 C C . TYR A 1 217 ? 72.974 24.641 106.714 1.00 68.29 504 TYR A C 1
ATOM 1191 O O . TYR A 1 217 ? 74.193 24.479 106.826 1.00 70.12 504 TYR A O 1
ATOM 1200 N N . VAL A 1 218 ? 72.094 23.980 107.459 1.00 67.54 505 VAL A N 1
ATOM 1201 C CA . VAL A 1 218 ? 72.479 23.256 108.673 1.00 59.83 505 VAL A CA 1
ATOM 1202 C C . VAL A 1 218 ? 72.335 21.755 108.419 1.00 62.91 505 VAL A C 1
ATOM 1203 O O . VAL A 1 218 ? 71.225 21.285 108.150 1.00 68.73 505 VAL A O 1
ATOM 1207 N N . PRO A 1 219 ? 73.409 20.971 108.498 1.00 58.28 506 PRO A N 1
ATOM 1208 C CA . PRO A 1 219 ? 73.248 19.510 108.432 1.00 58.16 506 PRO A CA 1
ATOM 1209 C C . PRO A 1 219 ? 72.512 19.003 109.664 1.00 64.08 506 PRO A C 1
ATOM 1210 O O . PRO A 1 219 ? 72.885 19.323 110.794 1.00 68.38 506 PRO A O 1
ATOM 1214 N N . VAL A 1 220 ? 71.466 18.211 109.446 1.00 62.94 507 VAL A N 1
ATOM 1215 C CA . VAL A 1 220 ? 70.675 17.648 110.535 1.00 65.77 507 VAL A CA 1
ATOM 1216 C C . VAL A 1 220 ? 70.651 16.137 110.371 1.00 71.48 507 VAL A C 1
ATOM 1217 O O . VAL A 1 220 ? 70.667 15.625 109.247 1.00 66.37 507 VAL A O 1
ATOM 1221 N N . SER A 1 221 ? 70.628 15.423 111.493 1.00 68.95 508 SER A N 1
ATOM 1222 C CA . SER A 1 221 ? 70.574 13.971 111.436 1.00 73.21 508 SER A CA 1
ATOM 1223 C C . SER A 1 221 ? 69.724 13.352 112.531 1.00 64.09 508 SER A C 1
ATOM 1224 O O . SER A 1 221 ? 69.663 12.126 112.612 1.00 63.33 508 SER A O 1
ATOM 1227 N N . CYS A 1 222 ? 69.055 14.142 113.365 1.00 63.32 509 CYS A N 1
ATOM 1228 C CA . CYS A 1 222 ? 68.141 13.564 114.335 1.00 65.84 509 CYS A CA 1
ATOM 1229 C C . CYS A 1 222 ? 67.086 14.592 114.675 1.00 64.03 509 CYS A C 1
ATOM 1230 O O . CYS A 1 222 ? 67.161 15.760 114.277 1.00 58.87 509 CYS A O 1
ATOM 1233 N N . GLU A 1 223 ? 66.087 14.115 115.413 1.00 65.76 510 GLU A N 1
ATOM 1234 C CA . GLU A 1 223 ? 64.902 14.908 115.720 1.00 66.42 510 GLU A CA 1
ATOM 1235 C C . GLU A 1 223 ? 65.236 16.127 116.565 1.00 56.10 510 GLU A C 1
ATOM 1236 O O . GLU A 1 223 ? 64.663 17.206 116.355 1.00 56.11 510 GLU A O 1
ATOM 1242 N N . LYS A 1 224 ? 66.167 15.977 117.524 1.00 56.85 511 LYS A N 1
ATOM 1243 C CA . LYS A 1 224 ? 66.526 17.080 118.419 1.00 51.49 511 LYS A CA 1
ATOM 1244 C C . LYS A 1 224 ? 67.151 18.246 117.663 1.00 53.82 511 LYS A C 1
ATOM 1245 O O . LYS A 1 224 ? 66.862 19.413 117.960 1.00 57.66 511 LYS A O 1
ATOM 1250 N N . GLU A 1 225 ? 68.031 17.959 116.694 1.00 55.26 512 GLU A N 1
ATOM 1251 C CA . GLU A 1 225 ? 68.611 19.043 115.901 1.00 55.47 512 GLU A CA 1
ATOM 1252 C C . GLU A 1 225 ? 67.555 19.746 115.070 1.00 55.94 512 GLU A C 1
ATOM 1253 O O . GLU A 1 225 ? 67.600 20.971 114.925 1.00 59.15 512 GLU A O 1
ATOM 1259 N N . VAL A 1 226 ? 66.554 19.009 114.589 1.00 63.64 513 VAL A N 1
ATOM 1260 C CA . VAL A 1 226 ? 65.477 19.637 113.827 1.00 59.91 513 VAL A CA 1
ATOM 1261 C C . VAL A 1 226 ? 64.622 20.519 114.737 1.00 61.80 513 VAL A C 1
ATOM 1262 O O . VAL A 1 226 ? 64.337 21.678 114.411 1.00 65.48 513 VAL A O 1
ATOM 1266 N N . ASP A 1 227 ? 64.190 19.978 115.887 1.00 52.49 514 ASP A N 1
ATOM 1267 C CA . ASP A 1 227 ? 63.439 20.774 116.870 1.00 52.20 514 ASP A CA 1
ATOM 1268 C C . ASP A 1 227 ? 64.166 22.061 117.239 1.00 54.93 514 ASP A C 1
ATOM 1269 O O . ASP A 1 227 ? 63.547 23.131 117.352 1.00 52.15 514 ASP A O 1
ATOM 1274 N N . ALA A 1 228 ? 65.475 21.962 117.498 1.00 51.77 515 ALA A N 1
ATOM 1275 C CA . ALA A 1 228 ? 66.255 23.144 117.854 1.00 64.14 515 ALA A CA 1
ATOM 1276 C C . ALA A 1 228 ? 66.224 24.216 116.756 1.00 65.03 515 ALA A C 1
ATOM 1277 O O . ALA A 1 228 ? 66.279 25.420 117.054 1.00 67.53 515 ALA A O 1
ATOM 1279 N N . LEU A 1 229 ? 66.154 23.809 115.487 1.00 56.46 516 LEU A N 1
ATOM 1280 C CA . LEU A 1 229 ? 66.096 24.797 114.411 1.00 57.42 516 LEU A CA 1
ATOM 1281 C C . LEU A 1 229 ? 64.744 25.502 114.388 1.00 53.40 516 LEU A C 1
ATOM 1282 O O . LEU A 1 229 ? 64.671 26.716 114.169 1.00 61.39 516 LEU A O 1
ATOM 1287 N N . LEU A 1 230 ? 63.658 24.753 114.607 1.00 58.95 517 LEU A N 1
ATOM 1288 C CA . LEU A 1 230 ? 62.344 25.379 114.701 1.00 60.16 517 LEU A CA 1
ATOM 1289 C C . LEU A 1 230 ? 62.264 26.330 115.896 1.00 61.03 517 LEU A C 1
ATOM 1290 O O . LEU A 1 230 ? 61.689 27.422 115.787 1.00 59.85 517 LEU A O 1
ATOM 1295 N N . HIS A 1 231 ? 62.829 25.934 117.051 1.00 57.99 518 HIS A N 1
ATOM 1296 C CA . HIS A 1 231 ? 62.822 26.839 118.204 1.00 59.36 518 HIS A CA 1
ATOM 1297 C C . HIS A 1 231 ? 63.651 28.080 117.934 1.00 60.89 518 HIS A C 1
ATOM 1298 O O . HIS A 1 231 ? 63.286 29.169 118.380 1.00 55.82 518 HIS A O 1
ATOM 1305 N N . LEU A 1 232 ? 64.742 27.945 117.165 1.00 63.71 519 LEU A N 1
ATOM 1306 C CA . LEU A 1 232 ? 65.521 29.124 116.788 1.00 62.03 519 LEU A CA 1
ATOM 1307 C C . LEU A 1 232 ? 64.714 30.039 115.872 1.00 67.82 519 LEU A C 1
ATOM 1308 O O . LEU A 1 232 ? 64.746 31.270 116.018 1.00 71.94 519 LEU A O 1
ATOM 1313 N N . ALA A 1 233 ? 63.965 29.450 114.940 1.00 63.86 520 ALA A N 1
ATOM 1314 C CA . ALA A 1 233 ? 63.061 30.235 114.101 1.00 65.96 520 ALA A CA 1
ATOM 1315 C C . ALA A 1 233 ? 62.070 31.028 114.942 1.00 66.02 520 ALA A C 1
ATOM 1316 O O . ALA A 1 233 ? 61.768 32.185 114.626 1.00 63.89 520 ALA A O 1
ATOM 1318 N N . ARG A 1 234 ? 61.551 30.421 116.025 1.00 66.65 521 ARG A N 1
ATOM 1319 C CA . ARG A 1 234 ? 60.577 31.110 116.874 1.00 62.78 521 ARG A CA 1
ATOM 1320 C C . ARG A 1 234 ? 61.234 32.216 117.692 1.00 64.68 521 ARG A C 1
ATOM 1321 O O . ARG A 1 234 ? 60.630 33.265 117.932 1.00 69.56 521 ARG A O 1
ATOM 1329 N N . GLN A 1 235 ? 62.463 31.992 118.146 1.00 65.52 522 GLN A N 1
ATOM 1330 C CA . GLN A 1 235 ? 63.217 33.049 118.808 1.00 68.01 522 GLN A CA 1
ATOM 1331 C C . GLN A 1 235 ? 63.454 34.23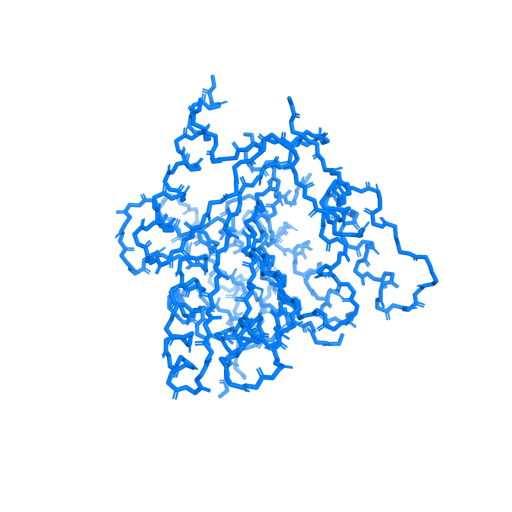4 117.867 1.00 74.33 522 GLN A C 1
ATOM 1332 O O . GLN A 1 235 ? 63.232 35.390 118.242 1.00 79.32 522 GLN A O 1
ATOM 1338 N N . ASN A 1 236 ? 63.881 33.971 116.628 1.00 75.04 523 ASN A N 1
ATOM 1339 C CA . ASN A 1 236 ? 64.175 35.085 115.727 1.00 75.14 523 ASN A CA 1
ATOM 1340 C C . ASN A 1 236 ? 62.911 35.856 115.358 1.00 76.83 523 ASN A C 1
ATOM 1341 O O . ASN A 1 236 ? 62.941 37.086 115.243 1.00 83.27 523 ASN A O 1
ATOM 1346 N N . ARG A 1 237 ? 61.790 35.162 115.180 1.00 71.01 524 ARG A N 1
ATOM 1347 C CA . ARG A 1 237 ? 60.529 35.865 114.988 1.00 73.28 524 ARG A CA 1
ATOM 1348 C C . ARG A 1 237 ? 60.158 36.691 116.223 1.00 78.47 524 ARG A C 1
ATOM 1349 O O . ARG A 1 237 ? 59.688 37.829 116.101 1.00 76.33 524 ARG A O 1
ATOM 1357 N N . ALA A 1 238 ? 60.346 36.129 117.423 1.00 73.61 525 ALA A N 1
ATOM 1358 C CA . ALA A 1 238 ? 60.004 36.863 118.638 1.00 78.86 525 ALA A CA 1
ATOM 1359 C C . ALA A 1 238 ? 60.848 38.125 118.772 1.00 83.32 525 ALA A C 1
ATOM 1360 O O . ALA A 1 238 ? 60.343 39.182 119.163 1.00 85.77 525 ALA A O 1
ATOM 1362 N N . VAL A 1 239 ? 62.134 38.033 118.439 1.00 86.69 526 VAL A N 1
ATOM 1363 C CA . VAL A 1 239 ? 63.007 39.201 118.488 1.00 88.73 526 VAL A CA 1
ATOM 1364 C C . VAL A 1 239 ? 62.572 40.248 117.468 1.00 96.64 526 VAL A C 1
ATOM 1365 O O . VAL A 1 239 ? 62.617 41.455 117.740 1.00 96.14 526 VAL A O 1
ATOM 1369 N N . ALA A 1 240 ? 62.131 39.809 116.285 1.00 97.68 527 ALA A N 1
ATOM 1370 C CA . ALA A 1 240 ? 61.684 40.729 115.242 1.00 100.14 527 ALA A CA 1
ATOM 1371 C C . ALA A 1 240 ? 60.419 41.507 115.610 1.00 104.84 527 ALA A C 1
ATOM 1372 O O . ALA A 1 240 ? 59.995 42.359 114.822 1.00 107.60 527 ALA A O 1
ATOM 1374 N N . ARG A 1 241 ? 59.796 41.250 116.755 1.00 105.62 528 ARG A N 1
ATOM 1375 C CA . ARG A 1 241 ? 58.653 42.058 117.170 1.00 110.09 528 ARG A CA 1
ATOM 1376 C C . ARG A 1 241 ? 59.105 43.263 118.002 1.00 115.42 528 ARG A C 1
ATOM 1377 O O . ARG A 1 241 ? 58.677 43.433 119.137 1.00 114.98 528 ARG A O 1
ATOM 1381 N N . THR A 1 242 ? 59.967 44.098 117.425 1.00 120.00 529 THR A N 1
ATOM 1382 C CA . THR A 1 242 ? 60.447 45.298 118.104 1.00 121.33 529 THR A CA 1
ATOM 1383 N N . ARG A 1 247 ? 53.992 40.441 111.615 1.00 112.00 534 ARG A N 1
ATOM 1384 C CA . ARG A 1 247 ? 54.866 40.391 110.448 1.00 110.01 534 ARG A CA 1
ATOM 1385 C C . ARG A 1 247 ? 54.852 39.017 109.759 1.00 105.14 534 ARG A C 1
ATOM 1386 O O . ARG A 1 247 ? 54.906 38.933 108.535 1.00 95.97 534 ARG A O 1
ATOM 1394 N N . SER A 1 248 ? 54.776 37.938 110.543 1.00 106.00 535 SER A N 1
ATOM 1395 C CA . SER A 1 248 ? 54.851 36.597 109.968 1.00 102.50 535 SER A CA 1
ATOM 1396 C C . SER A 1 248 ? 53.531 36.127 109.364 1.00 95.90 535 SER A C 1
ATOM 1397 O O . SER A 1 248 ? 53.536 35.207 108.536 1.00 92.52 535 SER A O 1
ATOM 1400 N N . SER A 1 249 ? 52.406 36.732 109.757 1.00 90.75 536 SER A N 1
ATOM 1401 C CA . SER A 1 249 ? 51.140 36.450 109.086 1.00 87.89 536 SER A CA 1
ATOM 1402 C C . SER A 1 249 ? 51.144 36.948 107.640 1.00 86.70 536 SER A C 1
ATOM 1403 O O . SER A 1 249 ? 50.376 36.451 106.806 1.00 78.84 536 SER A O 1
ATOM 1406 N N . ARG A 1 250 ? 51.984 37.929 107.331 1.00 87.09 537 ARG A N 1
ATOM 1407 C CA . ARG A 1 250 ? 52.100 38.467 105.984 1.00 83.21 537 ARG A CA 1
ATOM 1408 C C . ARG A 1 250 ? 53.318 37.924 105.247 1.00 84.27 537 ARG A C 1
ATOM 1409 O O . ARG A 1 250 ? 53.654 38.430 104.171 1.00 82.68 537 ARG A O 1
ATOM 1411 N N . SER A 1 251 ? 53.969 36.895 105.789 1.00 83.16 538 SER A N 1
ATOM 1412 C CA . SER A 1 251 ? 55.221 36.369 105.263 1.00 80.90 538 SER A CA 1
ATOM 1413 C C . SER A 1 251 ? 55.074 34.898 104.908 1.00 77.43 538 SER A C 1
ATOM 1414 O O . SER A 1 251 ? 54.318 34.169 105.553 1.00 79.59 538 SER A O 1
ATOM 1417 N N . HIS A 1 252 ? 55.781 34.473 103.862 1.00 80.25 539 HIS A N 1
ATOM 1418 C CA . HIS A 1 252 ? 55.974 33.054 103.607 1.00 71.56 539 HIS A CA 1
ATOM 1419 C C . HIS A 1 252 ? 57.139 32.571 104.454 1.00 74.11 539 HIS A C 1
ATOM 1420 O O . HIS A 1 252 ? 58.191 33.218 104.500 1.00 80.86 539 HIS A O 1
ATOM 1427 N N . SER A 1 253 ? 56.961 31.436 105.118 1.00 63.02 540 SER A N 1
ATOM 1428 C CA . SER A 1 253 ? 58.047 30.782 105.828 1.00 60.67 540 SER A CA 1
ATOM 1429 C C . SER A 1 253 ? 58.391 29.522 105.048 1.00 59.57 540 SER A C 1
ATOM 1430 O O . SER A 1 253 ? 57.513 28.690 104.789 1.00 65.87 540 SER A O 1
ATOM 1433 N N . VAL A 1 254 ? 59.650 29.391 104.646 1.00 59.87 541 VAL A N 1
ATOM 1434 C CA . VAL A 1 254 ? 60.041 28.383 103.664 1.00 68.78 541 VAL A CA 1
ATOM 1435 C C . VAL A 1 254 ? 61.081 27.477 104.304 1.00 67.67 541 VAL A C 1
ATOM 1436 O O . VAL A 1 254 ? 62.224 27.893 104.526 1.00 61.26 541 VAL A O 1
ATOM 1440 N N . PHE A 1 255 ? 60.688 26.241 104.606 1.00 69.99 542 PHE A N 1
ATOM 1441 C CA . PHE A 1 255 ? 61.591 25.253 105.185 1.00 66.23 542 PHE A CA 1
ATOM 1442 C C . PHE A 1 255 ? 62.028 24.289 104.093 1.00 65.59 542 PHE A C 1
ATOM 1443 O O . PHE A 1 255 ? 61.189 23.644 103.446 1.00 68.25 542 PHE A O 1
ATOM 1451 N N . GLN A 1 256 ? 63.333 24.192 103.891 1.00 62.64 543 GLN A N 1
ATOM 1452 C CA . GLN A 1 256 ? 63.884 23.389 102.818 1.00 60.70 543 GLN A CA 1
ATOM 1453 C C . GLN A 1 256 ? 64.873 22.394 103.390 1.00 61.83 543 GLN A C 1
ATOM 1454 O O . GLN A 1 256 ? 65.651 22.720 104.296 1.00 61.22 543 GLN A O 1
ATOM 1460 N N . LEU A 1 257 ? 64.833 21.184 102.848 1.00 65.14 544 LEU A N 1
ATOM 1461 C CA . LEU A 1 257 ? 65.763 20.124 103.205 1.00 67.72 544 LEU A CA 1
ATOM 1462 C C . LEU A 1 257 ? 66.313 19.556 101.899 1.00 67.85 544 LEU A C 1
ATOM 1463 O O . LEU A 1 257 ? 65.568 18.945 101.127 1.00 67.80 544 LEU A O 1
ATOM 1468 N N . GLN A 1 258 ? 67.601 19.788 101.637 1.00 69.86 545 GLN A N 1
ATOM 1469 C CA . GLN A 1 258 ? 68.313 19.129 100.543 1.00 67.54 545 GLN A CA 1
ATOM 1470 C C . GLN A 1 258 ? 68.655 17.696 100.946 1.00 70.72 545 GLN A C 1
ATOM 1471 O O . GLN A 1 258 ? 69.311 17.469 101.971 1.00 69.31 545 GLN A O 1
ATOM 1477 N N . ILE A 1 259 ? 68.215 16.736 100.143 1.00 65.28 546 ILE A N 1
ATOM 1478 C CA . ILE A 1 259 ? 68.430 15.317 100.392 1.00 65.45 546 ILE A CA 1
ATOM 1479 C C . ILE A 1 259 ? 69.452 14.809 99.377 1.00 72.42 546 ILE A C 1
ATOM 1480 O O . ILE A 1 259 ? 69.218 14.888 98.161 1.00 76.60 546 ILE A O 1
ATOM 1485 N N . SER A 1 260 ? 70.596 14.311 99.865 1.00 72.64 547 SER A N 1
ATOM 1486 C CA . SER A 1 260 ? 71.592 13.650 99.021 1.00 74.22 547 SER A CA 1
ATOM 1487 C C . SER A 1 260 ? 71.718 12.197 99.444 1.00 75.89 547 SER A C 1
ATOM 1488 O O . SER A 1 260 ? 71.887 11.900 100.632 1.00 82.83 547 SER A O 1
ATOM 1491 N N . GLY A 1 261 ? 71.637 11.301 98.471 1.00 70.89 548 GLY A N 1
ATOM 1492 C CA . GLY A 1 261 ? 71.866 9.890 98.695 1.00 68.84 548 GLY A CA 1
ATOM 1493 C C . GLY A 1 261 ? 72.981 9.378 97.799 1.00 76.95 548 GLY A C 1
ATOM 1494 O O . GLY A 1 261 ? 73.219 9.906 96.708 1.00 78.24 548 GLY A O 1
ATOM 1495 N N . GLU A 1 262 ? 73.667 8.343 98.272 1.00 75.70 549 GLU A N 1
ATOM 1496 C CA . GLU A 1 262 ? 74.826 7.808 97.577 1.00 81.30 549 GLU A CA 1
ATOM 1497 C C . GLU A 1 262 ? 74.986 6.353 97.985 1.00 81.45 549 GLU A C 1
ATOM 1498 O O . GLU A 1 262 ? 74.970 6.043 99.179 1.00 80.19 549 GLU A O 1
ATOM 1504 N N . HIS A 1 263 ? 75.122 5.470 97.001 1.00 82.78 550 HIS A N 1
ATOM 1505 C CA . HIS A 1 263 ? 75.287 4.042 97.246 1.00 84.13 550 HIS A CA 1
ATOM 1506 C C . HIS A 1 263 ? 76.767 3.686 97.321 1.00 93.07 550 HIS A C 1
ATOM 1507 O O . HIS A 1 263 ? 77.607 4.289 96.649 1.00 97.07 550 HIS A O 1
ATOM 1514 N N . SER A 1 264 ? 77.076 2.692 98.159 1.00 85.58 551 SER A N 1
ATOM 1515 C CA . SER A 1 264 ? 78.456 2.366 98.509 1.00 84.97 551 SER A CA 1
ATOM 1516 C C . SER A 1 264 ? 79.150 1.583 97.399 1.00 85.99 551 SER A C 1
ATOM 1517 O O . SER A 1 264 ? 80.180 2.018 96.870 1.00 93.98 551 SER A O 1
ATOM 1519 N N . SER A 1 265 ? 78.596 0.430 97.025 1.00 80.60 552 SER A N 1
ATOM 1520 C CA . SER A 1 265 ? 79.245 -0.443 96.050 1.00 85.71 552 SER A CA 1
ATOM 1521 C C . SER A 1 265 ? 78.766 -0.229 94.612 1.00 85.04 552 SER A C 1
ATOM 1522 O O . SER A 1 265 ? 79.490 -0.562 93.667 1.00 93.18 552 SER A O 1
ATOM 1525 N N . ARG A 1 266 ? 77.567 0.310 94.431 1.00 84.26 553 ARG A N 1
ATOM 1526 C CA . ARG A 1 266 ? 77.022 0.665 93.131 1.00 81.24 553 ARG A CA 1
ATOM 1527 C C . ARG A 1 266 ? 77.266 2.142 92.831 1.00 82.52 553 ARG A C 1
ATOM 1528 O O . ARG A 1 266 ? 77.199 2.998 93.720 1.00 86.85 553 ARG A O 1
ATOM 1536 N N . GLY A 1 267 ? 77.550 2.437 91.566 1.00 83.98 554 GLY A N 1
ATOM 1537 C CA . GLY A 1 267 ? 77.666 3.816 91.127 1.00 83.66 554 GLY A CA 1
ATOM 1538 C C . GLY A 1 267 ? 76.323 4.515 91.015 1.00 84.50 554 GLY A C 1
ATOM 1539 O O . GLY A 1 267 ? 75.891 4.851 89.916 1.00 86.86 554 GLY A O 1
ATOM 1540 N N . LEU A 1 268 ? 75.631 4.710 92.135 1.00 77.66 555 LEU A N 1
ATOM 1541 C CA . LEU A 1 268 ? 74.354 5.412 92.160 1.00 82.42 555 LEU A CA 1
ATOM 1542 C C . LEU A 1 268 ? 74.415 6.581 93.131 1.00 81.35 555 LEU A C 1
ATOM 1543 O O . LEU A 1 268 ? 75.005 6.475 94.213 1.00 81.43 555 LEU A O 1
ATOM 1548 N N . GLN A 1 269 ? 73.810 7.693 92.723 1.00 79.51 556 GLN A N 1
ATOM 1549 C CA . GLN A 1 269 ? 73.540 8.846 93.569 1.00 74.84 556 GLN A CA 1
ATOM 1550 C C . GLN A 1 269 ? 72.123 9.321 93.277 1.00 77.89 556 GLN A C 1
ATOM 1551 O O . GLN A 1 269 ? 71.615 9.174 92.160 1.00 90.39 556 GLN A O 1
ATOM 1555 N N . CYS A 1 270 ? 71.489 9.899 94.283 1.00 71.96 557 CYS A N 1
ATOM 1556 C CA . CYS A 1 270 ? 70.171 10.498 94.134 1.00 75.39 557 CYS A CA 1
ATOM 1557 C C . CYS A 1 270 ? 70.150 11.800 94.920 1.00 80.06 557 CYS A C 1
ATOM 1558 O O . CYS A 1 270 ? 70.989 12.030 95.795 1.00 81.69 557 CYS A O 1
ATOM 1561 N N . GLY A 1 271 ? 69.183 12.653 94.594 1.00 81.63 558 GLY A N 1
ATOM 1562 C CA . GLY A 1 271 ? 69.071 13.950 95.229 1.00 78.80 558 GLY A CA 1
ATOM 1563 C C . GLY A 1 271 ? 67.767 14.650 94.921 1.00 79.09 558 GLY A C 1
ATOM 1564 O O . GLY A 1 271 ? 67.239 14.511 93.815 1.00 83.48 558 GLY A O 1
ATOM 1565 N N . ALA A 1 272 ? 67.236 15.404 95.893 1.00 76.74 559 ALA A N 1
ATOM 1566 C CA . ALA A 1 272 ? 65.976 16.116 95.728 1.00 73.69 559 ALA A CA 1
ATOM 1567 C C . ALA A 1 272 ? 65.720 17.062 96.895 1.00 80.29 559 ALA A C 1
ATOM 1568 O O . ALA A 1 272 ? 66.111 16.786 98.034 1.00 80.41 559 ALA A O 1
ATOM 1570 N N . PRO A 1 273 ? 65.072 18.192 96.645 1.00 84.14 560 PRO A N 1
ATOM 1571 C CA . PRO A 1 273 ? 64.617 19.063 97.736 1.00 70.27 560 PRO A CA 1
ATOM 1572 C C . PRO A 1 273 ? 63.243 18.655 98.243 1.00 70.11 560 PRO A C 1
ATOM 1573 O O . PRO A 1 273 ? 62.343 18.286 97.481 1.00 71.58 560 PRO A O 1
ATOM 1577 N N . LEU A 1 274 ? 63.086 18.705 99.558 1.00 62.45 561 LEU A N 1
ATOM 1578 C CA . LEU A 1 274 ? 61.776 18.715 100.185 1.00 63.03 561 LEU A CA 1
ATOM 1579 C C . LEU A 1 274 ? 61.536 20.127 100.691 1.00 68.45 561 LEU A C 1
ATOM 1580 O O . LEU A 1 274 ? 62.376 20.678 101.412 1.00 74.56 561 LEU A O 1
ATOM 1585 N N . SER A 1 275 ? 60.404 20.711 100.317 1.00 61.44 562 SER A N 1
ATOM 1586 C CA . SER A 1 275 ? 60.052 22.043 100.781 1.00 64.40 562 SER A CA 1
ATOM 1587 C C . SER A 1 275 ? 58.735 21.998 101.532 1.00 64.18 562 SER A C 1
ATOM 1588 O O . SER A 1 275 ? 57.786 21.340 101.102 1.00 70.13 562 SER A O 1
ATOM 1591 N N . LEU A 1 276 ? 58.698 22.691 102.662 1.00 54.97 563 LEU A N 1
ATOM 1592 C CA . LEU A 1 276 ? 57.499 22.801 103.497 1.00 65.13 563 LEU A CA 1
ATOM 1593 C C . LEU A 1 276 ? 57.245 24.288 103.699 1.00 65.01 563 LEU A C 1
ATOM 1594 O O . LEU A 1 276 ? 58.074 24.995 104.279 1.00 59.74 563 LEU A O 1
ATOM 1599 N N . VAL A 1 277 ? 56.137 24.774 103.158 1.00 68.08 564 VAL A N 1
ATOM 1600 C CA . VAL A 1 277 ? 55.925 26.204 102.988 1.00 68.12 564 VAL A CA 1
ATOM 1601 C C . VAL A 1 277 ? 54.698 26.609 103.795 1.00 70.82 564 VAL A C 1
ATOM 1602 O O . VAL A 1 277 ? 53.598 26.080 103.593 1.00 73.44 564 VAL A O 1
ATOM 1606 N N . ASP A 1 278 ? 54.901 27.522 104.720 1.00 67.55 565 ASP A N 1
ATOM 1607 C CA . ASP A 1 278 ? 53.844 28.075 105.549 1.00 70.20 565 ASP A CA 1
ATOM 1608 C C . ASP A 1 278 ? 53.538 29.416 104.902 1.00 69.77 565 ASP A C 1
ATOM 1609 O O . ASP A 1 278 ? 54.252 30.397 105.111 1.00 74.11 565 ASP A O 1
ATOM 1614 N N . LEU A 1 279 ? 52.515 29.433 104.062 1.00 71.96 566 LEU A N 1
ATOM 1615 C CA . LEU A 1 279 ? 52.308 30.577 103.197 1.00 73.55 566 LEU A CA 1
ATOM 1616 C C . LEU A 1 279 ? 51.782 31.765 103.991 1.00 75.11 566 LEU A C 1
ATOM 1617 O O . LEU A 1 279 ? 51.286 31.637 105.109 1.00 86.61 566 LEU A O 1
ATOM 1622 N N . ALA A 1 280 ? 51.938 32.941 103.404 1.00 75.42 567 ALA A N 1
ATOM 1623 C CA . ALA A 1 280 ? 51.254 34.119 103.895 1.00 69.23 567 ALA A CA 1
ATOM 1624 C C . ALA A 1 280 ? 49.746 33.887 103.900 1.00 75.26 567 ALA A C 1
ATOM 1625 O O . ALA A 1 280 ? 49.209 33.079 103.130 1.00 78.21 567 ALA A O 1
ATOM 1627 N N . GLY A 1 281 ? 49.064 34.592 104.797 1.00 72.19 568 GLY A N 1
ATOM 1628 C CA . GLY A 1 281 ? 47.623 34.516 104.839 1.00 67.73 568 GLY A CA 1
ATOM 1629 C C . GLY A 1 281 ? 46.991 35.217 103.653 1.00 76.48 568 GLY A C 1
ATOM 1630 O O . GLY A 1 281 ? 47.520 36.187 103.116 1.00 78.13 568 GLY A O 1
ATOM 1631 N N . SER A 1 282 ? 45.821 34.728 103.267 1.00 85.79 569 SER A N 1
ATOM 1632 C CA . SER A 1 282 ? 45.082 35.198 102.101 1.00 94.51 569 SER A CA 1
ATOM 1633 C C . SER A 1 282 ? 43.826 35.924 102.569 1.00 103.50 569 SER A C 1
ATOM 1634 O O . SER A 1 282 ? 42.841 35.282 102.948 1.00 108.55 569 SER A O 1
ATOM 1637 N N . GLU A 1 283 ? 43.854 37.255 102.537 1.00 104.43 570 GLU A N 1
ATOM 1638 C CA . GLU A 1 283 ? 42.695 38.040 102.971 1.00 104.86 570 GLU A CA 1
ATOM 1639 C C . GLU A 1 283 ? 42.827 39.511 102.594 1.00 108.57 570 GLU A C 1
ATOM 1640 O O . GLU A 1 283 ? 43.935 40.045 102.533 1.00 111.28 570 GLU A O 1
ATOM 1646 N N . ARG A 1 284 ? 41.688 40.156 102.340 1.00 107.01 571 ARG A N 1
ATOM 1647 C CA . ARG A 1 284 ? 41.652 41.580 102.027 1.00 104.29 571 ARG A CA 1
ATOM 1648 N N . SER A 1 308 ? 52.183 38.748 95.686 1.00 120.39 595 SER A N 1
ATOM 1649 C CA . SER A 1 308 ? 52.943 37.603 96.182 1.00 116.57 595 SER A CA 1
ATOM 1650 C C . SER A 1 308 ? 52.160 36.302 95.995 1.00 109.68 595 SER A C 1
ATOM 1651 O O . SER A 1 308 ? 52.507 35.457 95.160 1.00 98.36 595 SER A O 1
ATOM 1653 N N . LEU A 1 309 ? 51.089 36.166 96.781 1.00 104.50 596 LEU A N 1
ATOM 1654 C CA . LEU A 1 309 ? 50.334 34.917 96.820 1.00 99.39 596 LEU A CA 1
ATOM 1655 C C . LEU A 1 309 ? 49.667 34.614 95.480 1.00 97.06 596 LEU A C 1
ATOM 1656 O O . LEU A 1 309 ? 49.639 33.455 95.046 1.00 92.20 596 LEU A O 1
ATOM 1658 N N . SER A 1 310 ? 49.136 35.637 94.801 1.00 100.82 597 SER A N 1
ATOM 1659 C CA . SER A 1 310 ? 48.495 35.403 93.509 1.00 97.29 597 SER A CA 1
ATOM 1660 C C . SER A 1 310 ? 49.480 34.866 92.474 1.00 103.66 597 SER A C 1
ATOM 1661 O O . SER A 1 310 ? 49.081 34.136 91.559 1.00 111.34 597 SER A O 1
ATOM 1663 N N . THR A 1 311 ? 50.766 35.200 92.604 1.00 99.96 598 THR A N 1
ATOM 1664 C CA . THR A 1 311 ? 51.758 34.713 91.647 1.00 98.41 598 THR A CA 1
ATOM 1665 C C . THR A 1 311 ? 51.907 33.195 91.714 1.00 99.86 598 THR A C 1
ATOM 1666 O O . THR A 1 311 ? 52.102 32.541 90.681 1.00 98.17 598 THR A O 1
ATOM 1670 N N . LEU A 1 312 ? 51.826 32.618 92.923 1.00 103.11 599 LEU A N 1
ATOM 1671 C CA . LEU A 1 312 ? 51.918 31.165 93.064 1.00 94.79 599 LEU A CA 1
ATOM 1672 C C . LEU A 1 312 ? 50.815 30.466 92.283 1.00 91.84 599 LEU A C 1
ATOM 1673 O O . LEU A 1 312 ? 51.061 29.466 91.595 1.00 88.04 599 LEU A O 1
ATOM 1678 N N . GLY A 1 313 ? 49.589 30.974 92.385 1.00 88.67 600 GLY A N 1
ATOM 1679 C CA . GLY A 1 313 ? 48.501 30.398 91.619 1.00 94.27 600 GLY A CA 1
ATOM 1680 C C . GLY A 1 313 ? 48.763 30.465 90.131 1.00 101.97 600 GLY A C 1
ATOM 1681 O O . GLY A 1 313 ? 48.588 29.478 89.412 1.00 103.84 600 GLY A O 1
ATOM 1682 N N . LEU A 1 314 ? 49.221 31.628 89.656 1.00 106.51 601 LEU A N 1
ATOM 1683 C CA . LEU A 1 314 ? 49.513 31.790 88.238 1.00 107.74 601 LEU A CA 1
ATOM 1684 C C . LEU A 1 314 ? 50.572 30.799 87.780 1.00 107.83 601 LEU A C 1
ATOM 1685 O O . LEU A 1 314 ? 50.463 30.232 86.686 1.00 102.89 601 LEU A O 1
ATOM 1687 N N . VAL A 1 315 ? 51.593 30.557 88.614 1.00 107.99 602 VAL A N 1
ATOM 1688 C CA . VAL A 1 315 ? 52.670 29.652 88.221 1.00 103.77 602 VAL A CA 1
ATOM 1689 C C . VAL A 1 315 ? 52.158 28.220 88.135 1.00 105.54 602 VAL A C 1
ATOM 1690 O O . VAL A 1 315 ? 52.569 27.446 87.260 1.00 105.68 602 VAL A O 1
ATOM 1694 N N . ILE A 1 316 ? 51.230 27.857 89.018 1.00 104.19 603 ILE A N 1
ATOM 1695 C CA . ILE A 1 316 ? 50.739 26.485 89.058 1.00 107.13 603 ILE A CA 1
ATOM 1696 C C . ILE A 1 316 ? 49.879 26.185 87.836 1.00 114.65 603 ILE A C 1
ATOM 1697 O O . ILE A 1 316 ? 49.945 25.088 87.272 1.00 119.53 603 ILE A O 1
ATOM 1702 N N . MET A 1 317 ? 49.079 27.160 87.393 1.00 117.85 604 MET A N 1
ATOM 1703 C CA . MET A 1 317 ? 48.192 26.939 86.253 1.00 119.60 604 MET A CA 1
ATOM 1704 C C . MET A 1 317 ? 48.965 26.919 84.941 1.00 117.12 604 MET A C 1
ATOM 1705 O O . MET A 1 317 ? 48.682 26.096 84.064 1.00 115.76 604 MET A O 1
ATOM 1707 N N . ALA A 1 318 ? 49.937 27.825 84.792 1.00 114.34 605 ALA A N 1
ATOM 1708 C CA . ALA A 1 318 ? 50.812 27.821 83.626 1.00 112.10 605 ALA A CA 1
ATOM 1709 C C . ALA A 1 318 ? 51.433 26.449 83.391 1.00 116.00 605 ALA A C 1
ATOM 1710 O O . ALA A 1 318 ? 51.590 26.018 82.241 1.00 119.03 605 ALA A O 1
ATOM 1712 N N . LEU A 1 319 ? 51.801 25.751 84.469 1.00 109.34 606 LEU A N 1
ATOM 1713 C CA . LEU A 1 319 ? 52.337 24.400 84.329 1.00 109.35 606 LEU A CA 1
ATOM 1714 C C . LEU A 1 319 ? 51.236 23.409 83.968 1.00 109.06 606 LEU A C 1
ATOM 1715 O O . LEU A 1 319 ? 51.466 22.481 83.183 1.00 105.36 606 LEU A O 1
ATOM 1720 N N . SER A 1 320 ? 50.038 23.586 84.541 1.00 109.29 607 SER A N 1
ATOM 1721 C CA . SER A 1 320 ? 48.921 22.696 84.234 1.00 113.49 607 SER A CA 1
ATOM 1722 C C . SER A 1 320 ? 48.594 22.722 82.748 1.00 124.66 607 SER A C 1
ATOM 1723 O O . SER A 1 320 ? 48.375 21.672 82.134 1.00 128.04 607 SER A O 1
ATOM 1725 N N . ASN A 1 321 ? 48.557 23.917 82.157 1.00 129.35 608 ASN A N 1
ATOM 1726 C CA . ASN A 1 321 ? 48.258 24.109 80.747 1.00 130.15 608 ASN A CA 1
ATOM 1727 C C . ASN A 1 321 ? 49.490 23.975 79.862 1.00 129.21 608 ASN A C 1
ATOM 1728 O O . ASN A 1 321 ? 49.459 24.442 78.725 1.00 121.47 608 ASN A O 1
ATOM 1733 N N . LYS A 1 322 ? 50.570 23.370 80.367 1.00 138.27 609 LYS A N 1
ATOM 1734 C CA . LYS A 1 322 ? 51.821 23.184 79.632 1.00 135.80 609 LYS A CA 1
ATOM 1735 C C . LYS A 1 322 ? 52.217 24.426 78.842 1.00 140.85 609 LYS A C 1
ATOM 1736 O O . LYS A 1 322 ? 52.594 24.330 77.667 1.00 153.39 609 LYS A O 1
ATOM 1739 N N . GLU A 1 323 ? 52.122 25.596 79.472 1.00 129.47 610 GLU A N 1
ATOM 1740 C CA . GLU A 1 323 ? 52.480 26.834 78.793 1.00 124.51 610 GLU A CA 1
ATOM 1741 C C . GLU A 1 323 ? 53.973 26.858 78.481 1.00 124.96 610 GLU A C 1
ATOM 1742 O O . GLU A 1 323 ? 54.794 26.340 79.243 1.00 123.15 610 GLU A O 1
ATOM 1745 N N . SER A 1 324 ? 54.322 27.444 77.332 1.00 128.92 611 SER A N 1
ATOM 1746 C CA . SER A 1 324 ? 55.732 27.585 76.974 1.00 126.19 611 SER A CA 1
ATOM 1747 C C . SER A 1 324 ? 56.477 28.452 77.984 1.00 125.73 611 SER A C 1
ATOM 1748 O O . SER A 1 324 ? 57.665 28.227 78.243 1.00 122.04 611 SER A O 1
ATOM 1750 N N . HIS A 1 325 ? 55.799 29.443 78.557 1.00 128.22 612 HIS A N 1
ATOM 1751 C CA . HIS A 1 325 ? 56.372 30.337 79.554 1.00 129.98 612 HIS A CA 1
ATOM 1752 C C . HIS A 1 325 ? 55.709 30.088 80.902 1.00 123.80 612 HIS A C 1
ATOM 1753 O O . HIS A 1 325 ? 54.482 29.965 80.979 1.00 124.11 612 HIS A O 1
ATOM 1756 N N . VAL A 1 326 ? 56.528 30.002 81.954 1.00 118.10 613 VAL A N 1
ATOM 1757 C CA . VAL A 1 326 ? 56.054 29.913 83.327 1.00 113.37 613 VAL A CA 1
ATOM 1758 C C . VAL A 1 326 ? 56.733 31.024 84.110 1.00 102.61 613 VAL A C 1
ATOM 1759 O O . VAL A 1 326 ? 57.963 31.065 84.199 1.00 94.37 613 VAL A O 1
ATOM 1763 N N . PRO A 1 327 ? 55.984 31.977 84.681 1.00 104.70 614 PRO A N 1
ATOM 1764 C CA . PRO A 1 327 ? 56.592 33.211 85.212 1.00 107.18 614 PRO A CA 1
ATOM 1765 C C . PRO A 1 327 ? 57.123 33.060 86.635 1.00 101.50 614 PRO A C 1
ATOM 1766 O O . PRO A 1 327 ? 56.708 33.764 87.557 1.00 104.03 614 PRO A O 1
ATOM 1770 N N . TYR A 1 328 ? 58.074 32.138 86.809 1.00 97.86 615 TYR A N 1
ATOM 1771 C CA . TYR A 1 328 ? 58.677 31.916 88.120 1.00 101.98 615 TYR A CA 1
ATOM 1772 C C . TYR A 1 328 ? 59.191 33.213 88.728 1.00 99.75 615 TYR A C 1
ATOM 1773 O O . TYR A 1 328 ? 59.083 33.433 89.943 1.00 89.79 615 TYR A O 1
ATOM 1782 N N . ARG A 1 329 ? 59.724 34.097 87.882 1.00 93.79 616 ARG A N 1
ATOM 1783 C CA . ARG A 1 329 ? 60.437 35.292 88.311 1.00 101.03 616 ARG A CA 1
ATOM 1784 C C . ARG A 1 329 ? 59.519 36.363 88.897 1.00 103.32 616 ARG A C 1
ATOM 1785 O O . ARG A 1 329 ? 60.013 37.295 89.539 1.00 107.51 616 ARG A O 1
ATOM 1793 N N . ASN A 1 330 ? 58.204 36.238 88.734 1.00 99.22 617 ASN A N 1
ATOM 1794 C CA . ASN A 1 330 ? 57.289 37.263 89.221 1.00 97.22 617 ASN A CA 1
ATOM 1795 C C . ASN A 1 330 ? 57.177 37.332 90.749 1.00 95.50 617 ASN A C 1
ATOM 1796 O O . ASN A 1 330 ? 56.607 38.302 91.261 1.00 95.96 617 ASN A O 1
ATOM 1801 N N . SER A 1 331 ? 57.678 36.351 91.493 1.00 90.92 618 SER A N 1
ATOM 1802 C CA . SER A 1 331 ? 57.657 36.456 92.953 1.00 88.77 618 SER A CA 1
ATOM 1803 C C . SER A 1 331 ? 58.878 35.757 93.519 1.00 85.20 618 SER A C 1
ATOM 1804 O O . SER A 1 331 ? 59.374 34.784 92.940 1.00 88.14 618 SER A O 1
ATOM 1807 N N . LYS A 1 332 ? 59.370 36.266 94.650 1.00 82.91 619 LYS A N 1
ATOM 1808 C CA . LYS A 1 332 ? 60.557 35.650 95.242 1.00 90.54 619 LYS A CA 1
ATOM 1809 C C . LYS A 1 332 ? 60.293 34.205 95.648 1.00 88.27 619 LYS A C 1
ATOM 1810 O O . LYS A 1 332 ? 61.225 33.395 95.688 1.00 93.04 619 LYS A O 1
ATOM 1816 N N . LEU A 1 333 ? 59.028 33.858 95.914 1.00 89.50 620 LEU A N 1
ATOM 1817 C CA . LEU A 1 333 ? 58.684 32.510 96.363 1.00 84.11 620 LEU A CA 1
ATOM 1818 C C . LEU A 1 333 ? 58.750 31.513 95.212 1.00 85.22 620 LEU A C 1
ATOM 1819 O O . LEU A 1 333 ? 59.422 30.480 95.310 1.00 86.30 620 LEU A O 1
ATOM 1824 N N . THR A 1 334 ? 58.046 31.797 94.114 1.00 86.92 621 THR A N 1
ATOM 1825 C CA . THR A 1 334 ? 58.133 30.928 92.943 1.00 84.18 621 THR A CA 1
ATOM 1826 C C . THR A 1 334 ? 59.534 30.917 92.351 1.00 87.61 621 THR A C 1
ATOM 1827 O O . THR A 1 334 ? 59.978 29.884 91.831 1.00 91.33 621 THR A O 1
ATOM 1831 N N . TYR A 1 335 ? 60.251 32.044 92.417 1.00 88.78 622 TYR A N 1
ATOM 1832 C CA . TYR A 1 335 ? 61.613 32.063 91.883 1.00 84.04 622 TYR A CA 1
ATOM 1833 C C . TYR A 1 335 ? 62.508 31.105 92.653 1.00 86.59 622 TYR A C 1
ATOM 1834 O O . TYR A 1 335 ? 63.295 30.361 92.056 1.00 87.96 622 TYR A O 1
ATOM 1843 N N . LEU A 1 336 ? 62.373 31.089 93.989 1.00 83.05 623 LEU A N 1
ATOM 1844 C CA . LEU A 1 336 ? 63.155 30.182 94.822 1.00 79.56 623 LEU A CA 1
ATOM 1845 C C . LEU A 1 336 ? 62.764 28.728 94.583 1.00 72.63 623 LEU A C 1
ATOM 1846 O O . LEU A 1 336 ? 63.628 27.848 94.503 1.00 69.85 623 LEU A O 1
ATOM 1851 N N . LEU A 1 337 ? 61.474 28.455 94.441 1.00 71.48 624 LEU A N 1
ATOM 1852 C CA . LEU A 1 337 ? 60.999 27.082 94.372 1.00 75.78 624 LEU A CA 1
ATOM 1853 C C . LEU A 1 337 ? 60.838 26.571 92.949 1.00 81.98 624 LEU A C 1
ATOM 1854 O O . LEU A 1 337 ? 60.295 25.479 92.759 1.00 79.34 624 LEU A O 1
ATOM 1859 N N . GLN A 1 338 ? 61.316 27.322 91.948 1.00 85.77 625 GLN A N 1
ATOM 1860 C CA . GLN A 1 338 ? 60.973 27.010 90.564 1.00 92.86 625 GLN A CA 1
ATOM 1861 C C . GLN A 1 338 ? 61.360 25.588 90.185 1.00 93.15 625 GLN A C 1
ATOM 1862 O O . GLN A 1 338 ? 60.668 24.954 89.384 1.00 95.15 625 GLN A O 1
ATOM 1868 N N . ASN A 1 339 ? 62.431 25.054 90.765 1.00 90.54 626 ASN A N 1
ATOM 1869 C CA . ASN A 1 339 ? 62.824 23.696 90.423 1.00 90.09 626 ASN A CA 1
ATOM 1870 C C . ASN A 1 339 ? 62.076 22.641 91.224 1.00 92.17 626 ASN A C 1
ATOM 1871 O O . ASN A 1 339 ? 62.273 21.450 90.975 1.00 98.63 626 ASN A O 1
ATOM 1876 N N . SER A 1 340 ? 61.219 23.031 92.169 1.00 84.02 627 SER A N 1
ATOM 1877 C CA . SER A 1 340 ? 60.412 22.064 92.901 1.00 82.81 627 SER A CA 1
ATOM 1878 C C . SER A 1 340 ? 58.938 22.182 92.557 1.00 80.76 627 SER A C 1
ATOM 1879 O O . SER A 1 340 ? 58.084 21.708 93.314 1.00 80.60 627 SER A O 1
ATOM 1882 N N . LEU A 1 341 ? 58.617 22.804 91.426 1.00 81.16 628 LEU A N 1
ATOM 1883 C CA . LEU A 1 341 ? 57.227 23.024 91.068 1.00 90.24 628 LEU A CA 1
ATOM 1884 C C . LEU A 1 341 ? 56.826 22.237 89.826 1.00 99.89 628 LEU A C 1
ATOM 1885 O O . LEU A 1 341 ? 55.975 21.348 89.916 1.00 114.53 628 LEU A O 1
ATOM 1890 N N . GLY A 1 342 ? 57.426 22.493 88.675 1.00 89.31 629 GLY A N 1
ATOM 1891 C CA . GLY A 1 342 ? 57.101 21.723 87.496 1.00 99.22 629 GLY A CA 1
ATOM 1892 C C . GLY A 1 342 ? 57.749 20.348 87.502 1.00 96.18 629 GLY A C 1
ATOM 1893 O O . GLY A 1 342 ? 58.169 19.823 88.534 1.00 89.64 629 GLY A O 1
ATOM 1894 N N . GLY A 1 343 ? 57.813 19.750 86.305 1.00 91.51 630 GLY A N 1
ATOM 1895 C CA . GLY A 1 343 ? 58.532 18.482 86.133 1.00 93.99 630 GLY A CA 1
ATOM 1896 C C . GLY A 1 343 ? 57.887 17.324 86.866 1.00 94.73 630 GLY A C 1
ATOM 1897 O O . GLY A 1 343 ? 56.664 17.170 86.851 1.00 91.28 630 GLY A O 1
ATOM 1898 N N . SER A 1 344 ? 58.714 16.496 87.513 1.00 89.65 631 SER A N 1
ATOM 1899 C CA . SER A 1 344 ? 58.231 15.336 88.254 1.00 91.53 631 SER A CA 1
ATOM 1900 C C . SER A 1 344 ? 57.916 15.638 89.722 1.00 88.22 631 SER A C 1
ATOM 1901 O O . SER A 1 344 ? 57.532 14.720 90.461 1.00 84.12 631 SER A O 1
ATOM 1903 N N . ALA A 1 345 ? 58.043 16.899 90.143 1.00 86.70 632 ALA A N 1
ATOM 1904 C CA . ALA A 1 345 ? 57.824 17.288 91.532 1.00 87.29 632 ALA A CA 1
ATOM 1905 C C . ALA A 1 345 ? 56.443 16.873 92.019 1.00 85.55 632 ALA A C 1
ATOM 1906 O O . ALA A 1 345 ? 55.429 17.139 91.373 1.00 90.25 632 ALA A O 1
ATOM 1908 N N . LYS A 1 346 ? 56.409 16.203 93.164 1.00 90.62 633 LYS A N 1
ATOM 1909 C CA . LYS A 1 346 ? 55.148 15.906 93.820 1.00 84.50 633 LYS A CA 1
ATOM 1910 C C . LYS A 1 346 ? 54.745 17.121 94.641 1.00 79.57 633 LYS A C 1
ATOM 1911 O O . LYS A 1 346 ? 55.580 17.719 95.323 1.00 74.63 633 LYS A O 1
ATOM 1916 N N . MET A 1 347 ? 53.490 17.538 94.508 1.00 86.55 634 MET A N 1
ATOM 1917 C CA . MET A 1 347 ? 53.017 18.781 95.106 1.00 90.04 634 MET A CA 1
ATOM 1918 C C . MET A 1 347 ? 51.828 18.498 96.015 1.00 84.18 634 MET A C 1
ATOM 1919 O O . MET A 1 347 ? 50.814 17.951 95.568 1.00 81.99 634 MET A O 1
ATOM 1924 N N . LEU A 1 348 ? 51.952 18.880 97.284 1.00 82.69 635 LEU A N 1
ATOM 1925 C CA . LEU A 1 348 ? 50.919 18.651 98.286 1.00 79.77 635 LEU A CA 1
ATOM 1926 C C . LEU A 1 348 ? 50.391 19.995 98.769 1.00 83.35 635 LEU A C 1
ATOM 1927 O O . LEU A 1 348 ? 51.168 20.840 99.221 1.00 89.17 635 LEU A O 1
ATOM 1932 N N . MET A 1 349 ? 49.075 20.184 98.682 1.00 83.57 636 MET A N 1
ATOM 1933 C CA . MET A 1 349 ? 48.414 21.458 98.971 1.00 81.74 636 MET A CA 1
ATOM 1934 C C . MET A 1 349 ? 47.432 21.258 100.125 1.00 77.78 636 MET A C 1
ATOM 1935 O O . MET A 1 349 ? 46.353 20.686 99.932 1.00 77.23 636 MET A O 1
ATOM 1940 N N . PHE A 1 350 ? 47.804 21.727 101.325 1.00 70.40 637 PHE A N 1
ATOM 1941 C CA . PHE A 1 350 ? 46.898 21.763 102.471 1.00 73.51 637 PHE A CA 1
ATOM 1942 C C . PHE A 1 350 ? 46.191 23.116 102.518 1.00 74.81 637 PHE A C 1
ATOM 1943 O O . PHE A 1 350 ? 46.845 24.159 102.637 1.00 79.11 637 PHE A O 1
ATOM 1951 N N . VAL A 1 351 ? 44.864 23.107 102.460 1.00 71.72 638 VAL A N 1
ATOM 1952 C CA . VAL A 1 351 ? 44.092 24.331 102.639 1.00 70.96 638 VAL A CA 1
ATOM 1953 C C . VAL A 1 351 ? 43.495 24.324 104.050 1.00 73.65 638 VAL A C 1
ATOM 1954 O O . VAL A 1 351 ? 42.728 23.423 104.419 1.00 71.74 638 VAL A O 1
ATOM 1958 N N . ASN A 1 352 ? 43.868 25.312 104.856 1.00 70.40 639 ASN A N 1
ATOM 1959 C CA . ASN A 1 352 ? 43.346 25.405 106.214 1.00 71.27 639 ASN A CA 1
ATOM 1960 C C . ASN A 1 352 ? 42.116 26.303 106.238 1.00 79.03 639 ASN A C 1
ATOM 1961 O O . ASN A 1 352 ? 42.075 27.349 105.572 1.00 72.83 639 ASN A O 1
ATOM 1966 N N . ILE A 1 353 ? 41.107 25.874 106.998 1.00 73.41 640 ILE A N 1
ATOM 1967 C CA . ILE A 1 353 ? 39.784 26.484 106.988 1.00 78.02 640 ILE A CA 1
ATOM 1968 C C . ILE A 1 353 ? 39.374 26.783 108.426 1.00 81.99 640 ILE A C 1
ATOM 1969 O O . ILE A 1 353 ? 39.486 25.917 109.303 1.00 75.71 640 ILE A O 1
ATOM 1974 N N . SER A 1 354 ? 38.907 28.011 108.663 1.00 84.57 641 SER A N 1
ATOM 1975 C CA . SER A 1 354 ? 38.424 28.409 109.978 1.00 81.35 641 SER A CA 1
ATOM 1976 C C . SER A 1 354 ? 36.987 27.941 110.166 1.00 80.07 641 SER A C 1
ATOM 1977 O O . SER A 1 354 ? 36.150 28.153 109.277 1.00 79.97 641 SER A O 1
ATOM 1980 N N . PRO A 1 355 ? 36.667 27.319 111.305 1.00 71.89 642 PRO A N 1
ATOM 1981 C CA . PRO A 1 355 ? 35.307 26.813 111.546 1.00 71.66 642 PRO A CA 1
ATOM 1982 C C . PRO A 1 355 ? 34.273 27.891 111.827 1.00 73.85 642 PRO A C 1
ATOM 1983 O O . PRO A 1 355 ? 33.079 27.572 111.902 1.00 79.36 642 PRO A O 1
ATOM 1987 N N . LEU A 1 356 ? 34.687 29.148 111.950 1.00 73.38 643 LEU A N 1
ATOM 1988 C CA . LEU A 1 356 ? 33.841 30.180 112.532 1.00 75.90 643 LEU A CA 1
ATOM 1989 C C . LEU A 1 356 ? 32.876 30.769 111.511 1.00 82.08 643 LEU A C 1
ATOM 1990 O O . LEU A 1 356 ? 33.167 30.847 110.310 1.00 89.53 643 LEU A O 1
ATOM 1995 N N . GLU A 1 357 ? 31.710 31.194 112.008 1.00 79.57 644 GLU A N 1
ATOM 1996 C CA . GLU A 1 357 ? 30.718 31.822 111.141 1.00 86.70 644 GLU A CA 1
ATOM 1997 C C . GLU A 1 357 ? 31.260 33.104 110.521 1.00 90.40 644 GLU A C 1
ATOM 1998 O O . GLU A 1 357 ? 31.073 33.351 109.324 1.00 95.59 644 GLU A O 1
ATOM 2001 N N . GLU A 1 358 ? 31.962 33.915 111.314 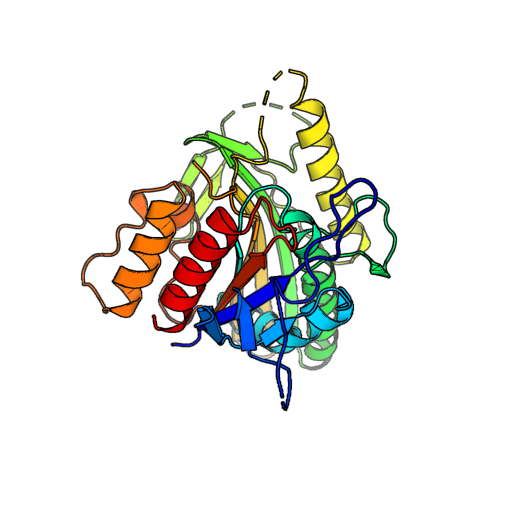1.00 86.66 645 GLU A N 1
ATOM 2002 C CA . GLU A 1 358 ? 32.457 35.204 110.847 1.00 90.41 645 GLU A CA 1
ATOM 2003 C C . GLU A 1 358 ? 33.465 35.069 109.713 1.00 93.44 645 GLU A C 1
ATOM 2004 O O . GLU A 1 358 ? 33.690 36.036 108.978 1.00 95.81 645 GLU A O 1
ATOM 2010 N N . ASN A 1 359 ? 34.082 33.902 109.564 1.00 91.13 646 ASN A N 1
ATOM 2011 C CA . ASN A 1 359 ? 35.122 33.680 108.574 1.00 88.22 646 ASN A CA 1
ATOM 2012 C C . ASN A 1 359 ? 34.622 32.898 107.368 1.00 90.03 646 ASN A C 1
ATOM 2013 O O . ASN A 1 359 ? 35.434 32.462 106.543 1.00 91.49 646 ASN A O 1
ATOM 2018 N N . VAL A 1 360 ? 33.301 32.727 107.242 1.00 90.77 647 VAL A N 1
ATOM 2019 C CA . VAL A 1 360 ? 32.731 31.957 106.140 1.00 92.60 647 VAL A CA 1
ATOM 2020 C C . VAL A 1 360 ? 33.109 32.573 104.801 1.00 98.74 647 VAL A C 1
ATOM 2021 O O . VAL A 1 360 ? 33.241 31.860 103.801 1.00 92.81 647 VAL A O 1
ATOM 2025 N N . SER A 1 361 ? 33.316 33.894 104.763 1.00 104.89 648 SER A N 1
ATOM 2026 C CA . SER A 1 361 ? 33.582 34.573 103.498 1.00 109.26 648 SER A CA 1
ATOM 2027 C C . SER A 1 361 ? 34.981 34.263 102.988 1.00 97.90 648 SER A C 1
ATOM 2028 O O . SER A 1 361 ? 35.172 34.033 101.787 1.00 93.34 648 SER A O 1
ATOM 2031 N N . GLU A 1 362 ? 35.971 34.254 103.885 1.00 92.02 649 GLU A N 1
ATOM 2032 C CA . GLU A 1 362 ? 37.333 33.923 103.494 1.00 89.32 649 GLU A CA 1
ATOM 2033 C C . GLU A 1 362 ? 37.534 32.424 103.348 1.00 89.78 649 GLU A C 1
ATOM 2034 O O . GLU A 1 362 ? 38.393 31.994 102.575 1.00 97.65 649 GLU A O 1
ATOM 2040 N N . SER A 1 363 ? 36.751 31.619 104.064 1.00 91.20 650 SER A N 1
ATOM 2041 C CA . SER A 1 363 ? 36.808 30.174 103.872 1.00 89.31 650 SER A CA 1
ATOM 2042 C C . SER A 1 363 ? 36.388 29.789 102.459 1.00 91.58 650 SER A C 1
ATOM 2043 O O . SER A 1 363 ? 36.990 28.898 101.849 1.00 87.51 650 SER A O 1
ATOM 2046 N N . LEU A 1 364 ? 35.351 30.444 101.930 1.00 95.15 651 LEU A N 1
ATOM 2047 C CA . LEU A 1 364 ? 34.925 30.189 100.559 1.00 100.46 651 LEU A CA 1
ATOM 2048 C C . LEU A 1 364 ? 36.033 30.527 99.573 1.00 100.30 651 LEU A C 1
ATOM 2049 O O . LEU A 1 364 ? 36.300 29.755 98.646 1.00 99.03 651 LEU A O 1
ATOM 2054 N N . ASN A 1 365 ? 36.705 31.666 99.778 1.00 99.24 652 ASN A N 1
ATOM 2055 C CA . ASN A 1 365 ? 37.854 32.034 98.954 1.00 95.44 652 ASN A CA 1
ATOM 2056 C C . ASN A 1 365 ? 38.911 30.937 98.952 1.00 98.63 652 ASN A C 1
ATOM 2057 O O . ASN A 1 365 ? 39.389 30.512 97.893 1.00 105.68 652 ASN A O 1
ATOM 2062 N N . SER A 1 366 ? 39.289 30.470 100.141 1.00 95.24 653 SER A N 1
ATOM 2063 C CA . SER A 1 366 ? 40.320 29.449 100.263 1.00 89.00 653 SER A CA 1
ATOM 2064 C C . SER A 1 366 ? 39.875 28.127 99.655 1.00 74.38 653 SER A C 1
ATOM 2065 O O . SER A 1 366 ? 40.690 27.395 99.085 1.00 78.68 653 SER A O 1
ATOM 2068 N N . LEU A 1 367 ? 38.594 27.788 99.792 1.00 75.49 654 LEU A N 1
ATOM 2069 C CA . LEU A 1 367 ? 38.105 26.534 99.228 1.00 96.74 654 LEU A CA 1
ATOM 2070 C C . LEU A 1 367 ? 38.067 26.589 97.704 1.00 93.80 654 LEU A C 1
ATOM 2071 O O . LEU A 1 367 ? 38.381 25.595 97.038 1.00 94.44 654 LEU A O 1
ATOM 2076 N N . ARG A 1 368 ? 37.704 27.742 97.131 1.00 95.81 655 ARG A N 1
ATOM 2077 C CA . ARG A 1 368 ? 37.751 27.873 95.674 1.00 98.86 655 ARG A CA 1
ATOM 2078 C C . ARG A 1 368 ? 39.182 27.767 95.169 1.00 97.82 655 ARG A C 1
ATOM 2079 O O . ARG A 1 368 ? 39.445 27.065 94.190 1.00 104.20 655 ARG A O 1
ATOM 2087 N N . PHE A 1 369 ? 40.124 28.431 95.845 1.00 95.61 656 PHE A N 1
ATOM 2088 C CA . PHE A 1 369 ? 41.531 28.293 95.487 1.00 92.63 656 PHE A CA 1
ATOM 2089 C C . PHE A 1 369 ? 41.949 26.830 95.481 1.00 95.80 656 PHE A C 1
ATOM 2090 O O . PHE A 1 369 ? 42.565 26.351 94.523 1.00 100.94 656 PHE A O 1
ATOM 2098 N N . ALA A 1 370 ? 41.604 26.100 96.545 1.00 91.75 657 ALA A N 1
ATOM 2099 C CA . ALA A 1 370 ? 41.973 24.691 96.645 1.00 89.08 657 ALA A CA 1
ATOM 2100 C C . ALA A 1 370 ? 41.297 23.853 95.561 1.00 91.42 657 ALA A C 1
ATOM 2101 O O . ALA A 1 370 ? 41.935 22.980 94.956 1.00 91.84 657 ALA A O 1
ATOM 2103 N N . SER A 1 371 ? 40.003 24.093 95.318 1.00 93.30 658 SER A N 1
ATOM 2104 C CA . SER A 1 371 ? 39.302 23.392 94.242 1.00 98.54 658 SER A CA 1
ATOM 2105 C C . SER A 1 371 ? 39.988 23.612 92.902 1.00 101.66 658 SER A C 1
ATOM 2106 O O . SER A 1 371 ? 40.054 22.698 92.071 1.00 105.64 658 SER A O 1
ATOM 2108 N N . LYS A 1 372 ? 40.518 24.819 92.684 1.00 103.16 659 LYS A N 1
ATOM 2109 C CA . LYS A 1 372 ? 41.194 25.144 91.428 1.00 105.10 659 LYS A CA 1
ATOM 2110 C C . LYS A 1 372 ? 42.505 24.381 91.291 1.00 103.19 659 LYS A C 1
ATOM 2111 O O . LYS A 1 372 ? 42.820 23.863 90.210 1.00 102.13 659 LYS A O 1
ATOM 2115 N N . VAL A 1 373 ? 43.292 24.323 92.373 1.00 96.31 660 VAL A N 1
ATOM 2116 C CA . VAL A 1 373 ? 44.548 23.579 92.349 1.00 91.61 660 VAL A CA 1
ATOM 2117 C C . VAL A 1 373 ? 44.280 22.112 92.045 1.00 93.04 660 VAL A C 1
ATOM 2118 O O . VAL A 1 373 ? 44.978 21.492 91.230 1.00 98.79 660 VAL A O 1
ATOM 2122 N N . ASN A 1 374 ? 43.240 21.545 92.667 1.00 89.83 661 ASN A N 1
ATOM 2123 C CA . ASN A 1 374 ? 42.999 20.112 92.549 1.00 95.59 661 ASN A CA 1
ATOM 2124 C C . ASN A 1 374 ? 42.655 19.700 91.124 1.00 105.90 661 ASN A C 1
ATOM 2125 O O . ASN A 1 374 ? 42.885 18.542 90.755 1.00 108.49 661 ASN A O 1
ATOM 2130 N N . GLN A 1 375 ? 42.127 20.619 90.314 1.00 106.88 662 GLN A N 1
ATOM 2131 C CA . GLN A 1 375 ? 41.860 20.343 88.909 1.00 113.00 662 GLN A CA 1
ATOM 2132 C C . GLN A 1 375 ? 43.064 20.611 88.011 1.00 118.62 662 GLN A C 1
ATOM 2133 O O . GLN A 1 375 ? 43.043 20.213 86.842 1.00 121.34 662 GLN A O 1
ATOM 2135 N N . CYS A 1 376 ? 44.110 21.257 88.522 1.00 116.11 663 CYS A N 1
ATOM 2136 C CA . CYS A 1 376 ? 45.283 21.570 87.708 1.00 110.03 663 CYS A CA 1
ATOM 2137 C C . CYS A 1 376 ? 46.169 20.340 87.486 1.00 119.31 663 CYS A C 1
ATOM 2138 O O . CYS A 1 376 ? 45.991 19.293 88.108 1.00 119.97 663 CYS A O 1
#

GO terms:
  GO:0007080 mitotic metaphase chromosome alignment (P, IMP)
  GO:0090307 mitotic spindle assembly (P, IMP)
  GO:0016020 membrane (C, HDA)

Organism: Homo sapiens (NCBI:txid9606)

CATH classification: 3.40.850.10

Secondary structure (P-SEA, 3-state):
ccbbbbbbbbccccccccccccccccccccbbbbbcccbbbbbccbbbcccccaaaaaaacccccccccccbbbbbbbbcccccccccccccccccccccccaaaaaaaaaaaaaaaacccbbbbbbbbbbbbbcccccccccccccccccccccbbbbccccccccccaaaaaaaaaaaaaaaaaaccccccbbbbbbbbbbbbbccccccccbbbbbbbcccccccaaaaaaaaaaaaac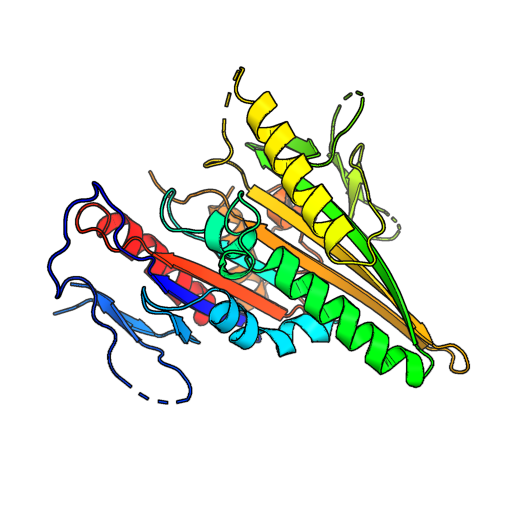cccccccccaaaaaacccccccbbbbbbbbbbccccaaaaaaaaaaaaaaaaac